Protein AF-P75199-F1 (afdb_monomer)

Nearest PDB structures (foldseek):
  4ft4-assembly2_A  TM=3.164E-01  e=8.793E+00  Zea mays

Secondary structure (DSSP, 8-state):
-----------------SSPPPTTSTTTTGGGGEEEEEEE-SS-EEEEEEEEEEEEE-HHHHSEEEEEEEE-HHHHTT---TTS-TTTT--S-GGG---EEEEEEEE-GGGGT---S-SSEEEEEE-SS--EEEEEE--SS-EEEETTEEEESSS---S--------EEEEEEEEETTSHHHHHHIIIIIHHHHHHHHHHHHHH-TTS---HHHHTTS-EEE-----------EEEEE--TTS-EEEEE-S---------EEE--

InterPro domains:
  IPR022381 Uncharacterised protein family MG067 [PR00840] (20-39)
  IPR022381 Uncharacterised protein family MG067 [PR00840] (46-58)
  IPR022381 Uncharacterised protein family MG067 [PR00840] (68-88)
  IPR022382 Mycoplasma immunoglobulin protease [PF01732] (25-257)

Radius of gyration: 20.38 Å; Cα contacts (8 Å, |Δi|>4): 534; chains: 1; bounding box: 54×46×64 Å

Structure (mmCIF, N/CA/C/O backbone):
data_AF-P75199-F1
#
_entry.id   AF-P75199-F1
#
loop_
_atom_site.group_PDB
_atom_site.id
_atom_site.type_symbol
_atom_site.label_atom_id
_atom_site.label_alt_id
_atom_site.label_comp_id
_atom_site.label_asym_id
_atom_site.label_entity_id
_atom_site.label_seq_id
_atom_site.pdbx_PDB_ins_code
_atom_site.Cartn_x
_atom_site.Cartn_y
_atom_site.Cartn_z
_atom_site.occupancy
_atom_site.B_iso_or_equiv
_atom_site.auth_seq_id
_atom_site.auth_comp_id
_atom_site.auth_asym_id
_atom_site.auth_atom_id
_atom_site.pdbx_PDB_model_num
ATOM 1 N N . MET A 1 1 ? 17.829 -11.245 -42.027 1.00 34.00 1 MET A N 1
ATOM 2 C CA . MET A 1 1 ? 16.793 -11.603 -41.039 1.00 34.00 1 MET A CA 1
ATOM 3 C C . MET A 1 1 ? 15.878 -10.395 -40.921 1.00 34.00 1 MET A C 1
ATOM 5 O O . MET A 1 1 ? 16.365 -9.340 -40.543 1.00 34.00 1 MET A O 1
ATOM 9 N N . GLN A 1 2 ? 14.636 -10.476 -41.404 1.00 24.72 2 GLN A N 1
ATOM 10 C CA . GLN A 1 2 ? 13.676 -9.379 -41.249 1.00 24.72 2 GLN A CA 1
ATOM 11 C C . GLN A 1 2 ? 13.082 -9.472 -39.844 1.00 24.72 2 GLN A C 1
ATOM 13 O O . GLN A 1 2 ? 12.581 -10.524 -39.462 1.00 24.72 2 GLN A O 1
ATOM 18 N N . LEU A 1 3 ? 13.176 -8.385 -39.080 1.00 23.73 3 LEU A N 1
ATOM 19 C CA . LEU A 1 3 ? 12.451 -8.238 -37.825 1.00 23.73 3 LEU A CA 1
ATOM 20 C C . LEU A 1 3 ? 10.970 -8.081 -38.172 1.00 23.73 3 LEU A C 1
ATOM 22 O O . LEU A 1 3 ? 10.524 -7.000 -38.561 1.00 23.73 3 LEU A O 1
ATOM 26 N N . GLU A 1 4 ? 10.217 -9.171 -38.070 1.00 23.30 4 GLU A N 1
ATOM 27 C CA . GLU A 1 4 ? 8.765 -9.090 -38.020 1.00 23.30 4 GLU A CA 1
ATOM 28 C C . GLU A 1 4 ? 8.408 -8.258 -36.788 1.00 23.30 4 GLU A C 1
ATOM 30 O O . GLU A 1 4 ? 8.718 -8.621 -35.651 1.00 23.30 4 GLU A O 1
ATOM 35 N N . LYS A 1 5 ? 7.765 -7.105 -37.005 1.00 23.75 5 LYS A N 1
ATOM 36 C CA . LYS A 1 5 ? 6.963 -6.496 -35.949 1.00 23.75 5 LYS A CA 1
ATOM 37 C C . LYS A 1 5 ? 5.880 -7.514 -35.639 1.00 23.75 5 LYS A C 1
ATOM 39 O O . LYS A 1 5 ? 4.856 -7.518 -36.314 1.00 23.75 5 LYS A O 1
ATOM 44 N N . VAL A 1 6 ? 6.110 -8.358 -34.636 1.00 26.62 6 VAL A N 1
ATOM 45 C CA . VAL A 1 6 ? 5.027 -9.076 -33.976 1.00 26.62 6 VAL A CA 1
ATOM 46 C C . VAL A 1 6 ? 4.073 -7.962 -33.550 1.00 26.62 6 VAL A C 1
ATOM 48 O O . VAL A 1 6 ? 4.479 -7.101 -32.754 1.00 26.62 6 VAL A O 1
ATOM 51 N N . PRO A 1 7 ? 2.869 -7.861 -34.147 1.00 27.94 7 PRO A N 1
ATOM 52 C CA . PRO A 1 7 ? 1.864 -6.937 -33.650 1.00 27.94 7 PRO A CA 1
ATOM 53 C C . PRO A 1 7 ? 1.799 -7.204 -32.154 1.00 27.94 7 PRO A C 1
ATOM 55 O O . PRO A 1 7 ? 1.860 -8.377 -31.780 1.00 27.94 7 PRO A O 1
ATOM 58 N N . ARG A 1 8 ? 1.752 -6.169 -31.295 1.00 34.38 8 ARG A N 1
ATOM 59 C CA . ARG A 1 8 ? 1.377 -6.390 -29.888 1.00 34.38 8 ARG A CA 1
ATOM 60 C C . ARG A 1 8 ? 0.208 -7.350 -29.974 1.00 34.38 8 ARG A C 1
ATOM 62 O O . ARG A 1 8 ? -0.789 -6.957 -30.583 1.00 34.38 8 ARG A O 1
ATOM 69 N N . ALA A 1 9 ? 0.409 -8.598 -29.528 1.00 39.53 9 ALA A N 1
ATOM 70 C CA . ALA A 1 9 ? -0.601 -9.628 -29.675 1.00 39.53 9 ALA A CA 1
ATOM 71 C C . ALA A 1 9 ? -1.903 -8.991 -29.213 1.00 39.53 9 ALA A C 1
ATOM 73 O O . ALA A 1 9 ? -1.858 -8.119 -28.338 1.00 39.53 9 ALA A O 1
ATOM 74 N N . GLU A 1 10 ? -3.001 -9.309 -29.882 1.00 34.88 10 GLU A N 1
ATOM 75 C CA . GLU A 1 10 ? -4.332 -8.786 -29.605 1.00 34.88 10 GLU A CA 1
ATOM 76 C C . GLU A 1 10 ? -4.772 -9.194 -28.187 1.00 34.88 10 GLU A C 1
ATOM 78 O O . GLU A 1 10 ? -5.723 -9.944 -27.991 1.00 34.88 10 GLU A O 1
ATOM 83 N N . TYR A 1 11 ? -4.060 -8.712 -27.169 1.00 35.41 11 TYR A N 1
ATOM 84 C CA . TYR A 1 11 ? -4.391 -8.760 -25.772 1.00 35.41 11 TYR A CA 1
ATOM 85 C C . TYR A 1 11 ? -5.614 -7.864 -25.671 1.00 35.41 11 TYR A C 1
ATOM 87 O O . TYR A 1 11 ? -5.523 -6.659 -25.428 1.00 35.41 11 TYR A O 1
ATOM 95 N N . GLN A 1 12 ? -6.778 -8.444 -25.945 1.00 34.62 12 GLN A N 1
ATOM 96 C CA . GLN A 1 12 ? -8.043 -7.860 -25.562 1.00 34.62 12 GLN A CA 1
ATOM 97 C C . GLN A 1 12 ? -8.064 -7.880 -24.039 1.00 34.62 12 GLN A C 1
ATOM 99 O O . GLN A 1 12 ? -8.461 -8.859 -23.411 1.00 34.62 12 GLN A O 1
ATOM 104 N N . THR A 1 13 ? -7.569 -6.804 -23.437 1.00 42.81 13 THR A N 1
ATOM 105 C CA . THR A 1 13 ? -7.653 -6.595 -22.000 1.00 42.81 13 THR A CA 1
ATOM 106 C C . THR A 1 13 ? -9.123 -6.439 -21.632 1.00 42.81 13 THR A C 1
ATOM 108 O O . THR A 1 13 ? -9.758 -5.419 -21.898 1.00 42.81 13 THR A O 1
ATOM 111 N N . LYS A 1 14 ? -9.695 -7.491 -21.041 1.00 49.50 14 LYS A N 1
ATOM 112 C CA . LYS A 1 14 ? -11.005 -7.416 -20.395 1.00 49.50 14 LYS A CA 1
ATOM 113 C C . LYS A 1 14 ? -10.798 -6.952 -18.965 1.00 49.50 14 LYS A C 1
ATOM 115 O O . LYS A 1 14 ? -10.330 -7.701 -18.115 1.00 49.50 14 LYS A O 1
ATOM 120 N N . TRP A 1 15 ? -11.165 -5.707 -18.710 1.00 55.47 15 TRP A N 1
ATOM 121 C CA . TRP A 1 15 ? -11.101 -5.123 -17.382 1.00 55.47 15 TRP A CA 1
ATOM 122 C C . TRP A 1 15 ? -12.405 -5.407 -16.634 1.00 55.47 15 TRP A C 1
ATOM 124 O O . TRP A 1 15 ? -13.469 -4.954 -17.054 1.00 55.47 15 TRP A O 1
ATOM 134 N N . ALA A 1 16 ? -12.334 -6.111 -15.507 1.00 58.88 16 ALA A N 1
ATOM 135 C CA . ALA A 1 16 ? -13.309 -5.894 -14.445 1.00 58.88 16 ALA A CA 1
ATOM 136 C C . ALA A 1 16 ? -12.838 -4.675 -13.642 1.00 58.88 16 ALA A C 1
ATOM 138 O O . ALA A 1 16 ? -11.674 -4.589 -13.261 1.00 58.88 16 ALA A O 1
ATOM 139 N N . THR A 1 17 ? -13.704 -3.693 -13.434 1.00 65.62 17 THR A N 1
ATOM 140 C CA . THR A 1 17 ? -13.353 -2.486 -12.681 1.00 65.62 17 THR A CA 1
ATOM 141 C C . THR A 1 17 ? -14.389 -2.251 -11.588 1.00 65.62 17 THR A C 1
ATOM 143 O O . THR A 1 17 ? -15.530 -2.706 -11.694 1.00 65.62 17 THR A O 1
ATOM 146 N N . ASN A 1 18 ? -13.985 -1.556 -10.522 1.00 65.00 18 ASN A N 1
ATOM 147 C CA . ASN A 1 18 ? -14.881 -0.948 -9.527 1.00 65.00 18 ASN A CA 1
ATOM 148 C C . ASN A 1 18 ? -15.885 -1.910 -8.883 1.00 65.00 18 ASN A C 1
ATOM 150 O O . ASN A 1 18 ? -17.026 -1.545 -8.607 1.00 65.00 18 ASN A O 1
ATOM 154 N N . THR A 1 19 ? -15.474 -3.157 -8.671 1.00 73.56 19 THR A N 1
ATOM 155 C CA . THR A 1 19 ? -16.311 -4.189 -8.065 1.00 73.56 19 THR A CA 1
ATOM 156 C C . THR A 1 19 ? -15.462 -5.078 -7.177 1.00 73.56 19 THR A C 1
ATOM 158 O O . THR A 1 19 ? -14.333 -5.419 -7.514 1.00 73.56 19 THR A O 1
ATOM 161 N N . VAL A 1 20 ? -16.009 -5.471 -6.026 1.00 76.81 20 VAL A N 1
ATOM 162 C CA . VAL A 1 20 ? -15.436 -6.589 -5.276 1.00 76.81 20 VAL A CA 1
ATOM 163 C C . VAL A 1 20 ? -15.723 -7.853 -6.090 1.00 76.81 20 VAL A C 1
ATOM 165 O O . VAL A 1 20 ? -16.894 -8.078 -6.423 1.00 76.81 20 VAL A O 1
ATOM 168 N N . PRO A 1 21 ? -14.707 -8.668 -6.426 1.00 79.75 21 PRO A N 1
ATOM 169 C CA . PRO A 1 21 ? -14.933 -9.906 -7.156 1.00 79.75 21 PRO A CA 1
ATOM 170 C C . PRO A 1 21 ? -15.912 -10.794 -6.393 1.00 79.75 21 PRO A C 1
ATOM 172 O O . PRO A 1 21 ? -15.866 -10.870 -5.163 1.00 79.75 21 PRO A O 1
ATOM 175 N N . LYS A 1 22 ? -16.799 -11.480 -7.101 1.00 83.38 22 LYS A N 1
ATOM 176 C CA . LYS A 1 22 ? -17.719 -12.450 -6.505 1.00 83.38 22 LYS A CA 1
ATOM 177 C C . LYS A 1 22 ? -16.943 -13.691 -6.071 1.00 83.38 22 LYS A C 1
ATOM 179 O O . LYS A 1 22 ? -15.961 -14.020 -6.719 1.00 83.38 22 LYS A O 1
ATOM 184 N N . PRO A 1 23 ? -17.423 -14.465 -5.084 1.00 81.69 23 PRO A N 1
ATOM 185 C CA . PRO A 1 23 ? -16.807 -15.748 -4.730 1.00 81.69 23 PRO A CA 1
ATOM 186 C C . PRO A 1 23 ? -16.650 -16.733 -5.903 1.00 81.69 23 PRO A C 1
ATOM 188 O O . PRO A 1 23 ? -15.819 -17.630 -5.841 1.00 81.69 23 PRO A O 1
ATOM 191 N N . THR A 1 24 ? -17.449 -16.575 -6.964 1.00 80.38 24 THR A N 1
ATOM 192 C CA . THR A 1 24 ? -17.373 -17.361 -8.206 1.00 80.38 24 THR A CA 1
ATOM 193 C C . THR A 1 24 ? -16.277 -16.904 -9.168 1.00 80.38 24 THR A C 1
ATOM 195 O O . THR A 1 24 ? -15.980 -17.618 -10.123 1.00 80.38 24 THR A O 1
ATOM 198 N N . ASP A 1 25 ? -15.709 -15.715 -8.970 1.00 78.50 25 ASP A N 1
ATOM 199 C CA . ASP A 1 25 ? -14.636 -15.197 -9.812 1.00 78.50 25 ASP A CA 1
ATOM 200 C C . ASP A 1 25 ? -13.326 -15.881 -9.405 1.00 78.50 25 ASP A C 1
ATOM 202 O O . ASP A 1 25 ? -12.950 -15.874 -8.233 1.00 78.50 25 ASP A O 1
ATOM 206 N N . PHE A 1 26 ? -12.596 -16.456 -10.364 1.00 72.31 26 PHE A N 1
ATOM 207 C CA . PHE A 1 26 ? -11.391 -17.248 -10.071 1.00 72.31 26 PHE A CA 1
ATOM 208 C C . PHE A 1 26 ? -10.294 -16.447 -9.338 1.00 72.31 26 PHE A C 1
ATOM 210 O O . PHE A 1 26 ? -9.488 -17.012 -8.606 1.00 72.31 26 PHE A O 1
ATOM 217 N N . TYR A 1 27 ? -10.278 -15.121 -9.501 1.00 73.12 27 TYR A N 1
ATOM 218 C CA . TYR A 1 27 ? -9.341 -14.203 -8.848 1.00 73.12 27 TYR A CA 1
ATOM 219 C C . TYR A 1 27 ? -9.857 -13.629 -7.520 1.00 73.12 27 TYR A C 1
ATOM 221 O O . TYR A 1 27 ? -9.181 -12.796 -6.914 1.00 73.12 27 TYR A O 1
ATOM 229 N N . HIS A 1 28 ? -11.034 -14.049 -7.042 1.00 78.19 28 HIS A N 1
ATOM 230 C CA . HIS A 1 28 ? -11.618 -13.548 -5.796 1.00 78.19 28 HIS A CA 1
ATOM 231 C C . HIS A 1 28 ? -10.691 -13.717 -4.599 1.00 78.19 28 HIS A C 1
ATOM 233 O O . HIS A 1 28 ? -10.566 -12.808 -3.786 1.00 78.19 28 HIS A O 1
ATOM 239 N N . GLN A 1 29 ? -10.007 -14.857 -4.507 1.00 74.12 29 GLN A N 1
ATOM 240 C CA . GLN A 1 29 ? -9.070 -15.102 -3.415 1.00 74.12 29 GLN A CA 1
ATOM 241 C C . GLN A 1 29 ? -7.900 -14.119 -3.486 1.00 74.12 29 GLN A C 1
ATOM 243 O O . GLN A 1 29 ? -7.617 -13.416 -2.522 1.00 74.12 29 GLN A O 1
ATOM 248 N N . LEU A 1 30 ? -7.291 -13.984 -4.664 1.00 79.06 30 LEU A N 1
ATOM 249 C CA . LEU A 1 30 ? -6.127 -13.131 -4.881 1.00 79.06 30 LEU A CA 1
ATOM 250 C C . LEU A 1 30 ? -6.421 -11.630 -4.685 1.00 79.06 30 LEU A C 1
ATOM 252 O O . LEU A 1 30 ? -5.515 -10.859 -4.372 1.00 79.06 30 LEU A O 1
ATOM 256 N N . TYR A 1 31 ? -7.684 -11.212 -4.826 1.00 84.00 31 TYR A N 1
ATOM 257 C CA . TYR A 1 31 ? -8.135 -9.834 -4.608 1.00 84.00 31 TYR A CA 1
ATOM 258 C C . TYR A 1 31 ? -7.644 -9.245 -3.283 1.00 84.00 31 TYR A C 1
ATOM 260 O O . TYR A 1 31 ? -7.267 -8.072 -3.204 1.00 84.00 31 TYR A O 1
ATOM 268 N N . ASN A 1 32 ? -7.621 -10.076 -2.239 1.00 88.25 32 ASN A N 1
ATOM 269 C CA . ASN A 1 32 ? -7.224 -9.648 -0.909 1.00 88.25 32 ASN A CA 1
ATOM 270 C C . ASN A 1 32 ? -5.762 -9.232 -0.799 1.00 88.25 32 ASN A C 1
ATOM 272 O O . ASN A 1 32 ? -5.455 -8.472 0.110 1.00 88.25 32 ASN A O 1
ATOM 276 N N . LEU A 1 33 ? -4.899 -9.669 -1.716 1.00 88.88 33 LEU A N 1
ATOM 277 C CA . LEU A 1 33 ? -3.470 -9.362 -1.693 1.00 88.88 33 LEU A CA 1
ATOM 278 C C . LEU A 1 33 ? -3.128 -7.986 -2.263 1.00 88.88 33 LEU A C 1
ATOM 280 O O . LEU A 1 33 ? -1.996 -7.546 -2.095 1.00 88.88 33 LEU A O 1
ATOM 284 N N . SER A 1 34 ? -4.068 -7.332 -2.951 1.00 89.81 34 SER A N 1
ATOM 285 C CA . SER A 1 34 ? -3.817 -6.100 -3.701 1.00 89.81 34 SER A CA 1
ATOM 286 C C . 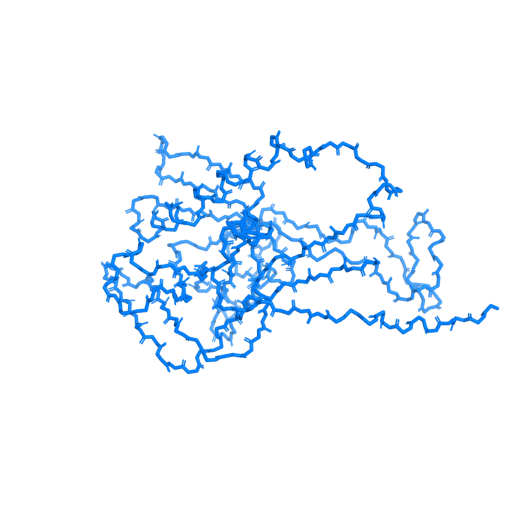SER A 1 34 ? -4.441 -4.870 -3.042 1.00 89.81 34 SER A C 1
ATOM 288 O O . SER A 1 34 ? -5.593 -4.894 -2.596 1.00 89.81 34 SER A O 1
ATOM 290 N N . PHE A 1 35 ? -3.698 -3.765 -3.052 1.00 92.56 35 PHE A N 1
ATOM 291 C CA . PHE A 1 35 ? -4.105 -2.483 -2.486 1.00 92.56 35 PHE A CA 1
ATOM 292 C C . PHE A 1 35 ? -3.777 -1.335 -3.436 1.00 92.56 35 PHE A C 1
ATOM 294 O O . PHE A 1 35 ? -2.799 -1.391 -4.180 1.00 92.56 35 PHE A O 1
ATOM 301 N N . SER A 1 36 ? -4.570 -0.272 -3.386 1.00 91.50 36 SER A N 1
ATOM 302 C CA . SER A 1 36 ? -4.189 1.017 -3.953 1.00 91.50 36 SER A CA 1
ATOM 303 C C . SER A 1 36 ? -3.264 1.721 -2.975 1.00 91.50 36 SER A C 1
ATOM 305 O O . SER A 1 36 ? -3.549 1.769 -1.781 1.00 91.50 36 SER A O 1
ATOM 307 N N . LEU A 1 37 ? -2.190 2.307 -3.481 1.00 94.06 37 LEU A N 1
ATOM 308 C CA . LEU A 1 37 ? -1.268 3.139 -2.720 1.00 94.06 37 LEU A CA 1
ATOM 309 C C . LEU A 1 37 ? -1.395 4.580 -3.197 1.00 94.06 37 LEU A C 1
ATOM 311 O O . LEU A 1 37 ? -1.462 4.810 -4.405 1.00 94.06 37 LEU A O 1
ATOM 315 N N . THR A 1 38 ? -1.372 5.531 -2.268 1.00 92.56 38 THR A N 1
ATOM 316 C CA . THR A 1 38 ? -1.292 6.963 -2.580 1.00 92.56 38 THR A CA 1
ATOM 317 C C . THR A 1 38 ? -0.196 7.607 -1.742 1.00 92.56 38 THR A C 1
ATOM 319 O O . THR A 1 38 ? -0.254 7.567 -0.514 1.00 92.56 38 THR A O 1
ATOM 322 N N . LEU A 1 39 ? 0.786 8.221 -2.400 1.00 93.38 39 LEU A N 1
ATOM 323 C CA . LEU A 1 39 ? 1.809 9.061 -1.782 1.00 93.38 39 LEU A CA 1
ATOM 324 C C . LEU A 1 39 ? 1.527 10.512 -2.158 1.00 93.38 39 LEU A C 1
ATOM 326 O O . LEU A 1 39 ? 1.511 10.855 -3.338 1.00 93.38 39 LEU A O 1
ATOM 330 N N . THR A 1 40 ? 1.300 11.360 -1.165 1.00 92.25 40 THR A N 1
ATOM 331 C CA . THR A 1 40 ? 0.959 12.772 -1.375 1.00 92.25 40 THR A CA 1
ATOM 332 C C . THR A 1 40 ? 2.137 13.641 -0.970 1.00 92.25 40 THR A C 1
ATOM 334 O O . THR A 1 40 ? 2.639 13.495 0.143 1.00 92.25 40 THR A O 1
ATOM 337 N N . SER A 1 41 ? 2.546 14.568 -1.832 1.00 90.62 41 SER A N 1
ATOM 338 C CA . SER A 1 41 ? 3.445 15.680 -1.504 1.00 90.62 41 SER A CA 1
ATOM 339 C C . SER A 1 41 ? 2.720 17.017 -1.664 1.00 90.62 41 SER A C 1
ATOM 341 O O . SER A 1 41 ? 1.515 17.062 -1.914 1.00 90.62 41 SER A O 1
ATOM 343 N N . GLN A 1 42 ? 3.432 18.136 -1.518 1.00 87.56 42 GLN A N 1
ATOM 344 C CA . GLN A 1 42 ? 2.844 19.452 -1.799 1.00 87.56 42 GLN A CA 1
ATOM 345 C C . GLN A 1 42 ? 2.580 19.675 -3.293 1.00 87.56 42 GLN A C 1
ATOM 347 O O . GLN A 1 42 ? 1.745 20.504 -3.650 1.00 87.56 42 GLN A O 1
ATOM 352 N N . ARG A 1 43 ? 3.304 18.967 -4.168 1.00 85.12 43 ARG A N 1
ATOM 353 C CA . ARG A 1 43 ? 3.233 19.168 -5.621 1.00 85.12 43 ARG A CA 1
ATOM 354 C C . ARG A 1 43 ? 2.397 18.123 -6.339 1.00 85.12 43 ARG A C 1
ATOM 356 O O . ARG A 1 43 ? 1.724 18.454 -7.311 1.00 85.12 43 ARG A O 1
ATOM 363 N N . TRP A 1 44 ? 2.471 16.869 -5.902 1.00 85.38 44 TRP A N 1
ATOM 364 C CA . TRP A 1 44 ? 1.929 15.750 -6.662 1.00 85.38 44 TRP A CA 1
ATOM 365 C C . TRP A 1 44 ? 1.355 14.687 -5.738 1.00 85.38 44 TRP A C 1
ATOM 367 O O . TRP A 1 44 ? 1.846 14.466 -4.633 1.00 85.38 44 TRP A O 1
ATOM 377 N N . ASN A 1 45 ? 0.367 13.967 -6.259 1.00 88.31 45 ASN A N 1
ATOM 378 C CA . ASN A 1 45 ? -0.047 12.692 -5.698 1.00 88.31 45 ASN A CA 1
ATOM 379 C C . ASN A 1 45 ? 0.442 11.593 -6.642 1.00 88.31 45 ASN A C 1
ATOM 381 O O . ASN A 1 45 ? 0.039 11.554 -7.811 1.00 88.31 45 ASN A O 1
ATOM 385 N N . THR A 1 46 ? 1.273 10.692 -6.135 1.00 89.75 46 THR A N 1
ATOM 386 C CA . THR A 1 46 ? 1.670 9.466 -6.829 1.00 89.75 46 THR A CA 1
ATOM 387 C C . THR A 1 46 ? 0.787 8.335 -6.364 1.00 89.75 46 THR A C 1
ATOM 389 O O . THR A 1 46 ? 0.396 8.268 -5.202 1.00 89.75 46 THR A O 1
ATOM 392 N N . TYR A 1 47 ? 0.452 7.439 -7.281 1.00 88.00 47 TYR A N 1
ATOM 393 C CA . TYR A 1 47 ? -0.412 6.326 -6.959 1.00 88.00 47 TYR A CA 1
ATOM 394 C C . TYR A 1 47 ? 0.077 5.074 -7.653 1.00 88.00 47 TYR A C 1
ATOM 396 O O . TYR A 1 47 ? 0.605 5.153 -8.762 1.00 88.00 47 TYR A O 1
ATOM 404 N N . GLY A 1 48 ? -0.168 3.935 -7.026 1.00 88.12 48 GLY A N 1
ATOM 405 C CA . GLY A 1 48 ? 0.252 2.648 -7.544 1.00 88.12 48 GLY A CA 1
ATOM 406 C C . GLY A 1 48 ? -0.509 1.499 -6.920 1.00 88.12 48 GLY A C 1
ATOM 407 O O . GLY A 1 48 ? -1.422 1.688 -6.118 1.00 88.12 48 GLY A O 1
ATOM 408 N N . THR A 1 49 ? -0.101 0.294 -7.291 1.00 90.12 49 THR A N 1
ATOM 409 C CA . THR A 1 49 ? -0.584 -0.934 -6.664 1.00 90.12 49 THR A CA 1
ATOM 410 C C . THR A 1 49 ? 0.435 -1.423 -5.650 1.00 90.12 49 THR A C 1
ATOM 412 O O . THR A 1 49 ? 1.629 -1.435 -5.939 1.00 90.12 49 THR A O 1
ATOM 415 N N . GLY A 1 50 ? -0.043 -1.829 -4.480 1.00 92.94 50 GLY A N 1
ATOM 416 C CA . GLY A 1 50 ? 0.718 -2.562 -3.481 1.00 92.94 50 GLY A CA 1
ATOM 417 C C . GLY A 1 50 ? 0.263 -4.015 -3.418 1.00 92.94 50 GLY A C 1
ATOM 418 O O . GLY A 1 50 ? -0.940 -4.273 -3.465 1.00 92.94 50 GLY A O 1
ATOM 419 N N . TRP A 1 51 ? 1.199 -4.946 -3.258 1.00 91.62 51 TRP A N 1
ATOM 420 C CA . TRP A 1 51 ? 0.928 -6.362 -3.010 1.00 91.62 51 TRP A CA 1
ATOM 421 C C . TRP A 1 51 ? 1.552 -6.794 -1.694 1.00 91.62 51 TRP A C 1
ATOM 423 O O . TRP A 1 51 ? 2.743 -6.573 -1.486 1.00 91.62 51 TRP A O 1
ATOM 433 N N . LEU A 1 52 ? 0.782 -7.421 -0.806 1.00 93.12 52 LEU A N 1
ATOM 434 C CA . LEU A 1 52 ? 1.365 -7.996 0.407 1.00 93.12 52 LEU A CA 1
ATOM 435 C C . LEU A 1 52 ? 2.309 -9.145 0.033 1.00 93.12 52 LEU A C 1
ATOM 437 O O . LEU A 1 52 ? 1.872 -10.104 -0.602 1.00 93.12 52 LEU A O 1
ATOM 441 N N . ILE A 1 53 ? 3.569 -9.055 0.462 1.00 89.75 53 ILE A N 1
ATOM 442 C CA . ILE A 1 53 ? 4.571 -10.113 0.249 1.00 89.75 53 ILE A CA 1
ATOM 443 C C . ILE A 1 53 ? 5.138 -10.685 1.547 1.00 89.75 53 ILE A C 1
ATOM 445 O O . ILE A 1 53 ? 5.588 -11.824 1.559 1.00 89.75 53 ILE A O 1
ATOM 449 N N . ASP A 1 54 ? 5.120 -9.911 2.631 1.00 92.62 54 ASP A N 1
ATOM 450 C CA . ASP A 1 54 ? 5.633 -10.338 3.930 1.00 92.62 54 ASP A CA 1
ATOM 451 C C . ASP A 1 54 ? 5.044 -9.462 5.046 1.00 92.62 54 ASP A C 1
ATOM 453 O O . ASP A 1 54 ? 4.411 -8.428 4.790 1.00 92.62 54 ASP A O 1
ATOM 457 N N . TRP A 1 55 ? 5.229 -9.861 6.299 1.00 95.38 55 TRP A N 1
ATOM 458 C CA . TRP A 1 55 ? 4.821 -9.089 7.465 1.00 95.38 55 TRP A CA 1
ATOM 459 C C . TRP A 1 55 ? 5.615 -9.469 8.716 1.00 95.38 55 TRP A C 1
ATOM 461 O O . TRP A 1 55 ? 6.069 -10.596 8.895 1.00 95.38 55 TRP A O 1
ATOM 471 N N . LYS A 1 56 ? 5.708 -8.524 9.649 1.00 93.50 56 LYS A N 1
ATOM 472 C CA . LYS A 1 56 ? 6.305 -8.726 10.967 1.00 93.50 56 LYS A CA 1
ATOM 473 C C . LYS A 1 56 ? 5.331 -8.284 12.050 1.00 93.50 56 LYS A C 1
ATOM 475 O O . LYS A 1 56 ? 4.922 -7.125 12.099 1.00 93.50 56 LYS A O 1
ATOM 480 N N . ASP A 1 57 ? 4.996 -9.213 12.935 1.00 88.44 57 ASP A N 1
ATOM 481 C CA . ASP A 1 57 ? 4.160 -8.946 14.099 1.00 88.44 57 ASP A CA 1
ATOM 482 C C . ASP A 1 57 ? 5.045 -8.666 15.324 1.00 88.44 57 ASP A C 1
ATOM 484 O O . ASP A 1 57 ? 5.691 -9.572 15.852 1.00 88.44 57 ASP A O 1
ATOM 488 N N . THR A 1 58 ? 5.115 -7.401 15.754 1.00 79.81 58 THR A N 1
ATOM 489 C CA . THR A 1 58 ? 5.760 -6.986 17.017 1.00 79.81 58 THR A CA 1
ATOM 490 C C . THR A 1 58 ? 4.736 -6.481 18.038 1.00 79.81 58 THR A C 1
ATOM 492 O O . THR A 1 58 ? 5.090 -5.792 19.004 1.00 79.81 58 THR A O 1
ATOM 495 N N . SER A 1 59 ? 3.455 -6.835 17.853 1.00 67.75 59 SER A N 1
ATOM 496 C CA . SER A 1 59 ? 2.332 -6.321 18.646 1.00 67.75 59 SER A CA 1
ATOM 497 C C . SER A 1 59 ? 2.455 -6.624 20.137 1.00 67.75 59 SER A C 1
ATOM 499 O O . SER A 1 59 ? 1.999 -5.822 20.948 1.00 67.75 59 SER A O 1
ATOM 501 N N . THR A 1 60 ? 3.143 -7.708 20.512 1.00 69.81 60 THR A N 1
ATOM 502 C CA . THR A 1 60 ? 3.323 -8.109 21.914 1.00 69.81 60 THR A CA 1
ATOM 503 C C . THR A 1 60 ? 4.088 -7.084 22.755 1.00 69.81 60 THR A C 1
ATOM 505 O O . THR A 1 60 ? 3.860 -7.028 23.958 1.00 69.81 60 THR A O 1
ATOM 508 N N . ASN A 1 61 ? 4.965 -6.270 22.148 1.00 66.56 61 ASN A N 1
ATOM 509 C CA . ASN A 1 61 ? 5.828 -5.332 22.881 1.00 66.56 61 ASN A CA 1
ATOM 510 C C . ASN A 1 61 ? 5.581 -3.861 22.523 1.00 66.56 61 ASN A C 1
ATOM 512 O O . ASN A 1 61 ? 5.734 -2.991 23.375 1.00 66.56 61 ASN A O 1
ATOM 516 N N . GLU A 1 62 ? 5.214 -3.570 21.273 1.00 76.31 62 GLU A N 1
ATOM 517 C CA . GLU A 1 62 ? 5.185 -2.191 20.753 1.00 76.31 62 GLU A CA 1
ATOM 518 C C . GLU A 1 62 ? 3.811 -1.767 20.234 1.00 76.31 62 GLU A C 1
ATOM 520 O O . GLU A 1 62 ? 3.648 -0.638 19.773 1.00 76.31 62 GLU A O 1
ATOM 525 N N . ASN A 1 63 ? 2.824 -2.670 20.268 1.00 89.31 63 ASN A N 1
ATOM 526 C CA . ASN A 1 63 ? 1.533 -2.471 19.615 1.00 89.31 63 ASN A CA 1
ATOM 527 C C . ASN A 1 63 ? 1.681 -2.028 18.143 1.00 89.31 63 ASN A C 1
ATOM 529 O O . ASN A 1 63 ? 0.909 -1.217 17.628 1.00 89.31 63 ASN A O 1
ATOM 533 N N . LYS A 1 64 ? 2.725 -2.543 17.485 1.00 93.31 64 LYS A N 1
ATOM 534 C CA . LYS A 1 64 ? 3.103 -2.244 16.110 1.00 93.31 64 LYS A CA 1
ATOM 535 C C . LYS A 1 64 ? 3.014 -3.516 15.281 1.00 93.31 64 LYS A C 1
ATOM 537 O O . LYS A 1 64 ? 3.470 -4.582 15.690 1.00 93.31 64 LYS A O 1
ATOM 542 N N . PHE A 1 65 ? 2.448 -3.376 14.098 1.00 96.56 65 PHE A N 1
ATOM 543 C CA . PHE A 1 65 ? 2.482 -4.379 13.053 1.00 96.56 65 PHE A CA 1
ATOM 544 C C . PHE A 1 65 ? 3.184 -3.782 11.838 1.00 96.56 65 PHE A C 1
ATOM 546 O O . PHE A 1 65 ? 2.967 -2.617 11.514 1.00 96.56 65 PHE A O 1
ATOM 553 N N . THR A 1 66 ? 4.011 -4.557 11.151 1.00 97.06 66 THR A N 1
ATOM 554 C CA . THR A 1 66 ? 4.677 -4.106 9.928 1.00 97.06 66 THR A CA 1
ATOM 555 C C . THR A 1 66 ? 4.220 -4.965 8.760 1.00 97.06 66 THR A C 1
ATOM 557 O O . THR A 1 66 ? 4.412 -6.178 8.777 1.00 97.06 66 THR A O 1
ATOM 560 N N . ALA A 1 67 ? 3.639 -4.345 7.736 1.00 97.50 67 ALA A N 1
ATOM 561 C CA . ALA A 1 67 ? 3.345 -5.000 6.464 1.00 97.50 67 ALA A CA 1
ATOM 562 C C . ALA A 1 67 ? 4.423 -4.644 5.433 1.00 97.50 67 ALA A C 1
ATOM 564 O O . ALA A 1 67 ? 4.815 -3.483 5.333 1.00 97.50 67 ALA A O 1
ATOM 565 N N . TYR A 1 68 ? 4.869 -5.619 4.646 1.00 97.12 68 TYR A N 1
ATOM 566 C CA . TYR A 1 68 ? 5.776 -5.397 3.524 1.00 97.12 68 TYR A CA 1
ATOM 567 C C . TYR A 1 68 ? 4.983 -5.474 2.224 1.00 97.12 68 TYR A C 1
ATOM 569 O O . TYR A 1 68 ? 4.471 -6.535 1.849 1.00 97.12 68 TYR A O 1
ATOM 577 N N . LEU A 1 69 ? 4.846 -4.324 1.561 1.00 96.38 69 LEU A N 1
ATOM 578 C CA . LEU A 1 69 ? 4.093 -4.194 0.320 1.00 96.38 69 LEU A CA 1
ATOM 579 C C . LEU A 1 69 ? 5.049 -4.045 -0.859 1.00 96.38 69 LEU A C 1
ATOM 581 O O . LEU A 1 69 ? 5.746 -3.039 -0.980 1.00 96.38 69 LEU A O 1
ATOM 585 N N . ALA A 1 70 ? 5.046 -5.025 -1.752 1.00 92.75 70 ALA A N 1
ATOM 586 C CA . ALA A 1 70 ? 5.651 -4.893 -3.064 1.00 92.75 70 ALA A CA 1
ATOM 587 C C . ALA A 1 70 ? 4.898 -3.853 -3.898 1.00 92.75 70 ALA A C 1
ATOM 589 O O . ALA A 1 70 ? 3.672 -3.801 -3.866 1.00 92.75 70 ALA A O 1
ATOM 590 N N . THR A 1 71 ? 5.610 -3.051 -4.676 1.00 93.12 71 THR A N 1
ATOM 591 C CA . THR A 1 71 ? 5.036 -2.087 -5.618 1.00 93.12 71 THR A CA 1
ATOM 592 C C . THR A 1 71 ? 6.019 -1.816 -6.755 1.00 93.12 71 THR A C 1
ATOM 594 O O . THR A 1 71 ? 7.128 -2.355 -6.776 1.00 93.12 71 THR A O 1
ATOM 597 N N . ASN A 1 72 ? 5.625 -0.979 -7.711 1.00 88.56 72 ASN A N 1
ATOM 598 C CA . ASN A 1 72 ? 6.545 -0.514 -8.735 1.00 88.56 72 ASN A CA 1
ATOM 599 C C . ASN A 1 72 ? 7.610 0.409 -8.131 1.00 88.56 72 ASN A C 1
ATOM 601 O O . ASN A 1 72 ? 7.290 1.285 -7.322 1.00 88.56 72 ASN A O 1
ATOM 605 N N . PHE A 1 73 ? 8.867 0.251 -8.545 1.00 89.12 73 PHE A N 1
ATOM 606 C CA . PHE A 1 73 ? 9.960 1.119 -8.110 1.00 89.12 73 PHE A CA 1
ATOM 607 C C . PHE A 1 73 ? 9.644 2.588 -8.388 1.00 89.12 73 PHE A C 1
ATOM 609 O O . PHE A 1 73 ? 9.808 3.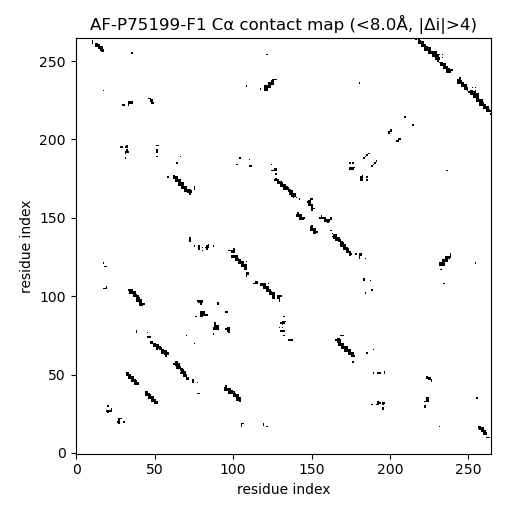405 -7.492 1.00 89.12 73 PHE A O 1
ATOM 616 N N . HIS A 1 74 ? 9.090 2.933 -9.555 1.00 86.00 74 HIS A N 1
ATOM 617 C CA . HIS A 1 74 ? 8.738 4.328 -9.851 1.00 86.00 74 HIS A CA 1
ATOM 618 C C . HIS A 1 74 ? 7.661 4.909 -8.920 1.00 86.00 74 HIS A C 1
ATOM 620 O O . HIS A 1 74 ? 7.571 6.123 -8.785 1.00 86.00 74 HIS A O 1
ATOM 626 N N . VAL A 1 75 ? 6.824 4.076 -8.288 1.00 90.62 75 VAL A N 1
ATOM 627 C CA . VAL A 1 75 ? 5.867 4.524 -7.262 1.00 90.62 75 VAL A CA 1
ATOM 628 C C . VAL A 1 75 ? 6.618 4.764 -5.959 1.00 90.62 75 VAL A C 1
ATOM 630 O O . VAL A 1 75 ? 6.493 5.836 -5.364 1.00 90.62 75 VAL A O 1
ATOM 633 N N . ALA A 1 76 ? 7.425 3.788 -5.540 1.00 92.50 76 ALA A N 1
ATOM 634 C CA . ALA A 1 76 ? 8.191 3.855 -4.304 1.00 92.50 76 ALA A CA 1
ATOM 635 C C . ALA A 1 76 ? 9.243 4.975 -4.318 1.00 92.50 76 ALA A C 1
ATOM 637 O O . ALA A 1 76 ? 9.428 5.625 -3.301 1.00 92.50 76 ALA A O 1
ATOM 638 N N . ASP A 1 77 ? 9.872 5.275 -5.455 1.00 89.75 77 ASP A N 1
ATOM 639 C CA . ASP A 1 77 ? 10.855 6.360 -5.590 1.00 89.75 77 ASP A CA 1
ATOM 640 C C . ASP A 1 77 ? 10.242 7.752 -5.348 1.00 89.75 77 ASP A C 1
ATOM 642 O O . ASP A 1 77 ? 10.938 8.703 -4.994 1.00 89.75 77 ASP A O 1
ATOM 646 N N . THR A 1 78 ? 8.917 7.893 -5.447 1.00 91.06 78 THR A N 1
ATOM 647 C CA . THR A 1 78 ? 8.240 9.148 -5.072 1.00 91.06 78 THR A CA 1
ATOM 648 C C . THR A 1 78 ? 8.036 9.319 -3.566 1.00 91.06 78 THR A C 1
ATOM 650 O O . THR A 1 78 ? 7.617 10.393 -3.129 1.00 91.06 78 THR A O 1
ATOM 653 N N . LEU A 1 79 ? 8.350 8.298 -2.762 1.00 94.00 79 LEU A N 1
ATOM 654 C CA . LEU A 1 79 ? 8.433 8.409 -1.310 1.00 94.00 79 LEU A CA 1
ATOM 655 C C . LEU A 1 79 ? 9.669 9.237 -0.948 1.00 94.00 79 LEU A C 1
ATOM 657 O O . LEU A 1 79 ? 10.783 8.728 -0.874 1.00 94.00 79 LEU A O 1
ATOM 661 N N . LYS A 1 80 ? 9.477 10.533 -0.710 1.00 93.69 80 LYS A N 1
ATOM 662 C CA . LYS A 1 80 ? 10.534 11.434 -0.243 1.00 93.69 80 LYS A CA 1
ATOM 663 C C . LYS A 1 80 ? 10.365 11.646 1.257 1.00 93.69 80 LYS A C 1
ATOM 665 O O . LYS A 1 80 ? 9.676 12.568 1.697 1.00 93.69 80 LYS A O 1
ATOM 670 N N . ASN A 1 81 ? 10.965 10.748 2.036 1.00 94.00 81 ASN A N 1
ATOM 671 C CA . ASN A 1 81 ? 10.885 10.713 3.495 1.00 94.00 81 ASN A CA 1
ATOM 672 C C . ASN A 1 81 ? 12.294 10.864 4.116 1.00 94.00 81 ASN A C 1
ATOM 674 O O . ASN A 1 81 ? 13.103 9.946 4.019 1.00 94.00 81 ASN A O 1
ATOM 678 N N . PRO A 1 82 ? 12.606 11.967 4.821 1.00 92.25 82 PRO A N 1
ATOM 679 C CA . PRO A 1 82 ? 13.912 12.155 5.466 1.00 92.25 82 PRO A CA 1
ATOM 680 C C . PRO A 1 82 ? 14.245 11.104 6.539 1.00 92.25 82 PRO A C 1
ATOM 682 O O . PRO A 1 82 ? 15.404 10.945 6.917 1.00 92.25 82 PRO A O 1
ATOM 685 N N . HIS A 1 83 ? 13.234 10.392 7.047 1.00 93.56 83 HIS A N 1
ATOM 686 C CA . HIS A 1 83 ? 13.383 9.310 8.023 1.00 93.56 83 HIS A CA 1
ATOM 687 C C . HIS A 1 83 ? 13.414 7.911 7.388 1.00 93.56 83 HIS A C 1
ATOM 689 O O . HIS A 1 83 ? 13.349 6.914 8.119 1.00 93.56 83 HIS A O 1
ATOM 695 N N . ASP A 1 84 ? 13.478 7.820 6.058 1.00 94.31 84 ASP A N 1
ATOM 696 C CA . ASP A 1 84 ? 13.657 6.555 5.346 1.00 94.31 84 ASP A CA 1
ATOM 697 C C . ASP A 1 84 ? 15.048 5.941 5.619 1.00 94.31 84 ASP A C 1
ATOM 699 O O . ASP A 1 84 ? 15.892 6.518 6.316 1.00 94.31 84 ASP A O 1
ATOM 703 N N . TYR A 1 85 ? 15.293 4.744 5.099 1.00 94.44 85 TYR A N 1
ATOM 704 C CA . TYR A 1 85 ? 16.608 4.121 5.101 1.00 94.44 85 TYR A CA 1
ATOM 705 C C . TYR A 1 85 ? 17.513 4.750 4.032 1.00 94.44 85 TYR A C 1
ATOM 707 O O . TYR A 1 85 ? 17.045 5.080 2.942 1.00 94.44 85 TYR A O 1
ATOM 715 N N . PRO A 1 86 ? 18.825 4.897 4.286 1.00 90.38 86 PRO A N 1
ATOM 716 C CA . PRO A 1 86 ? 19.778 5.196 3.224 1.00 90.38 86 PRO A CA 1
ATOM 717 C C . PRO A 1 86 ? 19.774 4.098 2.140 1.00 90.38 86 PRO A C 1
ATOM 719 O O . PRO A 1 86 ? 19.672 2.920 2.487 1.00 90.38 86 PRO A O 1
ATOM 722 N N . PRO A 1 87 ? 19.932 4.446 0.849 1.00 89.25 87 PRO A N 1
ATOM 723 C CA . PRO A 1 87 ? 20.152 5.794 0.315 1.00 89.25 87 PRO A CA 1
ATOM 724 C C . PRO A 1 87 ? 18.857 6.576 0.006 1.00 89.25 87 PRO A C 1
ATOM 726 O O . PRO A 1 87 ? 18.931 7.670 -0.543 1.00 89.25 87 PRO A O 1
ATOM 729 N N . TYR A 1 88 ? 17.676 6.050 0.334 1.00 89.31 88 TYR A N 1
ATOM 730 C CA . TYR A 1 88 ? 16.372 6.606 -0.068 1.00 89.31 88 TYR A CA 1
ATOM 731 C C . TYR A 1 88 ? 15.925 7.826 0.750 1.00 89.31 88 TYR A C 1
ATOM 733 O O . TYR A 1 88 ? 15.002 8.538 0.368 1.00 89.31 88 TYR A O 1
ATOM 741 N N . ASN A 1 89 ? 16.602 8.104 1.862 1.00 89.75 89 ASN A N 1
ATOM 742 C CA . ASN A 1 89 ? 16.315 9.239 2.737 1.00 89.75 89 ASN A CA 1
ATOM 743 C C . ASN A 1 89 ? 16.815 10.599 2.216 1.00 89.75 89 ASN A C 1
ATOM 745 O O . ASN A 1 89 ? 16.673 11.609 2.909 1.00 89.75 89 ASN A O 1
ATOM 749 N N . GLN A 1 90 ? 17.430 10.635 1.033 1.00 83.19 90 GLN A N 1
ATOM 750 C CA . GLN A 1 90 ? 17.906 11.868 0.414 1.00 83.19 90 GLN A CA 1
ATOM 751 C C . GLN A 1 90 ? 16.734 12.630 -0.215 1.00 83.19 90 GLN A C 1
ATOM 753 O O . GLN A 1 90 ? 15.978 12.083 -1.019 1.00 83.19 90 GLN A O 1
ATOM 758 N N . VAL A 1 91 ? 16.582 13.904 0.149 1.00 81.25 91 VAL A N 1
ATOM 759 C CA . VAL A 1 91 ? 15.534 14.778 -0.389 1.00 81.25 91 VAL A CA 1
ATOM 760 C C . VAL A 1 91 ? 16.146 16.109 -0.807 1.00 81.25 91 VAL A C 1
ATOM 762 O O . VAL A 1 91 ? 16.591 16.881 0.040 1.00 81.25 91 VAL A O 1
ATOM 765 N N . ASP A 1 92 ? 16.123 16.392 -2.109 1.00 79.06 92 ASP A N 1
ATOM 766 C CA . ASP A 1 92 ? 16.730 17.603 -2.679 1.00 79.06 92 ASP A CA 1
ATOM 767 C C . ASP A 1 92 ? 15.848 18.852 -2.516 1.00 79.06 92 ASP A C 1
ATOM 769 O O . ASP A 1 92 ? 16.341 19.980 -2.495 1.00 79.06 92 ASP A O 1
ATOM 773 N N . ASN A 1 93 ? 14.525 18.671 -2.415 1.00 80.69 93 ASN A N 1
ATOM 774 C CA . ASN A 1 93 ? 13.553 19.760 -2.374 1.00 80.69 93 ASN A CA 1
ATOM 775 C C . ASN A 1 93 ? 12.412 19.468 -1.393 1.00 80.69 93 ASN A C 1
ATOM 777 O O . ASN A 1 93 ? 11.735 18.444 -1.472 1.00 80.69 93 ASN A O 1
ATOM 781 N N . THR A 1 94 ? 12.147 20.416 -0.496 1.00 80.38 94 THR A N 1
ATOM 782 C CA . THR A 1 94 ? 11.110 20.289 0.535 1.00 80.38 94 THR A CA 1
ATOM 783 C C . THR A 1 94 ? 9.691 20.200 -0.030 1.00 80.38 94 THR A C 1
ATOM 785 O O . THR A 1 94 ? 8.824 19.621 0.617 1.00 80.38 94 THR A O 1
ATOM 788 N N . GLN A 1 95 ? 9.438 20.716 -1.238 1.00 82.12 95 GLN A N 1
ATOM 789 C CA . GLN A 1 95 ? 8.133 20.595 -1.901 1.00 82.12 95 GLN A CA 1
ATOM 790 C C . GLN A 1 95 ? 7.832 19.165 -2.374 1.00 82.12 95 GLN A C 1
ATOM 792 O O . GLN A 1 95 ? 6.665 18.824 -2.586 1.00 82.12 95 GLN A O 1
ATOM 797 N N . ASP A 1 96 ? 8.866 18.334 -2.526 1.00 85.50 96 ASP A N 1
ATOM 798 C CA . ASP A 1 96 ? 8.725 16.941 -2.944 1.00 85.50 96 ASP A CA 1
ATOM 799 C C . ASP A 1 96 ? 8.512 16.001 -1.744 1.00 85.50 96 ASP A C 1
ATOM 801 O O . ASP A 1 96 ? 8.130 14.852 -1.949 1.00 85.50 96 ASP A O 1
ATOM 805 N N . LEU A 1 97 ? 8.679 16.491 -0.503 1.00 93.50 97 LEU A N 1
ATOM 806 C CA . LEU A 1 97 ? 8.473 15.711 0.719 1.00 93.50 97 LEU A CA 1
ATOM 807 C C . LEU A 1 97 ? 7.084 15.075 0.748 1.00 93.50 97 LEU A C 1
ATOM 809 O O . LEU A 1 97 ? 6.061 15.754 0.607 1.00 93.50 97 LEU A O 1
ATOM 813 N N . THR A 1 98 ? 7.053 13.768 0.995 1.00 94.81 98 THR A N 1
ATOM 814 C CA . THR A 1 98 ? 5.801 13.048 1.204 1.00 94.81 98 THR A CA 1
ATOM 815 C C . THR A 1 98 ? 5.196 13.491 2.533 1.00 94.81 98 THR A C 1
ATOM 817 O O . THR A 1 98 ? 5.821 13.388 3.584 1.00 94.81 98 THR A O 1
ATOM 820 N N . THR A 1 99 ? 3.970 14.001 2.494 1.00 92.94 99 THR A N 1
ATOM 821 C CA . THR A 1 99 ? 3.233 14.513 3.656 1.00 92.94 99 THR A CA 1
ATOM 822 C C . THR A 1 99 ? 2.211 13.514 4.179 1.00 92.94 99 THR A C 1
ATOM 824 O O . THR A 1 99 ? 1.850 13.555 5.352 1.00 92.94 99 THR A O 1
ATOM 827 N N . SER A 1 100 ? 1.734 12.604 3.328 1.00 93.38 100 SER A N 1
ATOM 828 C CA . SER A 1 100 ? 0.863 11.511 3.747 1.00 93.38 100 SER A CA 1
ATOM 829 C C . SER A 1 100 ? 1.000 10.299 2.839 1.00 93.38 100 SER A C 1
ATOM 831 O O . SER A 1 100 ? 1.312 10.413 1.652 1.00 93.38 100 SER A O 1
ATOM 833 N N . PHE A 1 101 ? 0.729 9.138 3.424 1.00 95.19 101 PHE A N 1
ATOM 834 C CA . PHE A 1 101 ? 0.610 7.870 2.729 1.00 95.19 101 PHE A CA 1
ATOM 835 C C . PHE A 1 101 ? -0.770 7.282 3.002 1.00 95.19 101 PHE A C 1
ATOM 837 O O . PHE A 1 101 ? -1.260 7.335 4.136 1.00 95.19 101 PHE A O 1
ATOM 844 N N . ARG A 1 102 ? -1.398 6.742 1.959 1.00 94.56 102 ARG A N 1
ATOM 845 C CA . ARG A 1 102 ? -2.708 6.106 2.048 1.00 94.56 102 ARG A CA 1
ATOM 846 C C . ARG A 1 102 ? -2.706 4.734 1.418 1.00 94.56 102 ARG A C 1
ATOM 848 O O . ARG A 1 102 ? -2.051 4.508 0.398 1.00 94.56 102 ARG A O 1
ATOM 855 N N . ILE A 1 103 ? -3.500 3.863 2.020 1.00 94.62 103 ILE A N 1
ATOM 856 C CA . ILE A 1 103 ? -3.808 2.541 1.504 1.00 94.62 103 ILE A CA 1
ATOM 857 C C . ILE A 1 103 ? -5.310 2.445 1.258 1.00 94.62 103 ILE A C 1
ATOM 859 O O . ILE A 1 103 ? -6.123 2.770 2.127 1.00 94.62 103 ILE A O 1
ATOM 863 N N . GLY A 1 104 ? -5.671 2.003 0.059 1.00 90.25 104 GLY A N 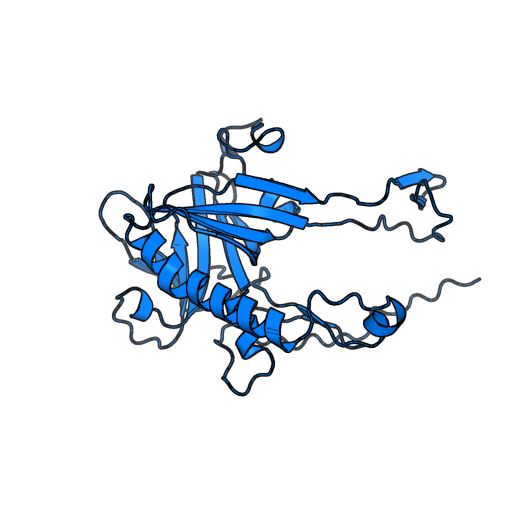1
ATOM 864 C CA . GLY A 1 104 ? -7.052 1.951 -0.387 1.00 90.25 104 GLY A CA 1
ATOM 865 C C . GLY A 1 104 ? -7.457 0.599 -0.950 1.00 90.25 104 GLY A C 1
ATOM 866 O O . GLY A 1 104 ? -6.635 -0.157 -1.474 1.00 90.25 104 GLY A O 1
ATOM 867 N N . LYS A 1 105 ? -8.749 0.292 -0.848 1.00 89.31 105 LYS A N 1
ATOM 868 C CA . LYS A 1 105 ? -9.356 -0.929 -1.384 1.00 89.31 105 LYS A CA 1
ATOM 869 C C . LYS A 1 105 ? -10.836 -0.698 -1.675 1.00 89.31 105 LYS A C 1
ATOM 871 O O . LYS A 1 105 ? -11.520 -0.007 -0.923 1.00 89.31 105 LYS A O 1
ATOM 876 N N . TYR A 1 106 ? -11.355 -1.303 -2.745 1.00 86.50 106 TYR A N 1
ATOM 877 C CA . TYR A 1 106 ? -12.802 -1.320 -2.979 1.00 86.50 106 TYR A CA 1
ATOM 878 C C . TYR A 1 106 ? -13.449 -2.340 -2.034 1.00 86.50 106 TYR A C 1
ATOM 880 O O . TYR A 1 106 ? -13.103 -3.521 -2.044 1.00 86.50 106 TYR A O 1
ATOM 888 N N . THR A 1 107 ? -14.322 -1.901 -1.140 1.00 88.06 107 THR A N 1
ATOM 889 C CA . THR A 1 107 ? -14.802 -2.744 -0.039 1.00 88.06 107 THR A CA 1
ATOM 890 C C . THR A 1 107 ? -16.122 -2.224 0.512 1.00 88.06 107 THR A C 1
ATOM 892 O O . THR A 1 107 ? -16.588 -1.162 0.104 1.00 88.06 107 THR A O 1
ATOM 895 N N . ASP A 1 108 ? -16.714 -2.962 1.446 1.00 88.06 108 ASP A N 1
ATOM 896 C CA . ASP A 1 108 ? -17.834 -2.477 2.246 1.00 88.06 108 ASP A CA 1
ATOM 897 C C . ASP A 1 108 ? -17.350 -1.402 3.244 1.00 88.06 108 ASP A C 1
ATOM 899 O O . ASP A 1 108 ? -16.554 -1.707 4.141 1.00 88.06 108 ASP A O 1
ATOM 903 N N . PRO A 1 109 ? -17.804 -0.138 3.129 1.00 84.50 109 PRO A N 1
ATOM 904 C CA . PRO A 1 109 ? -17.403 0.925 4.049 1.00 84.50 109 PRO A CA 1
ATOM 905 C C . PRO A 1 109 ? -17.907 0.733 5.481 1.00 84.50 109 PRO A C 1
ATOM 907 O O . PRO A 1 109 ? -17.371 1.360 6.400 1.00 84.50 109 PRO A O 1
ATOM 910 N N . SER A 1 110 ? -18.909 -0.127 5.694 1.00 87.19 110 SER A N 1
ATOM 911 C CA . SER A 1 110 ? -19.421 -0.442 7.031 1.00 87.19 110 SER A CA 1
ATOM 912 C C . SER A 1 110 ? -18.355 -1.083 7.926 1.00 87.19 110 SER A C 1
ATOM 914 O O . SER A 1 110 ? -18.378 -0.874 9.139 1.00 87.19 110 SER A O 1
ATOM 916 N N . LEU A 1 111 ? -17.343 -1.733 7.333 1.00 88.06 111 LEU A N 1
ATOM 917 C CA . LEU A 1 111 ? -16.164 -2.263 8.034 1.00 88.06 111 LEU A CA 1
ATOM 918 C C . LEU A 1 111 ? -15.372 -1.178 8.784 1.00 88.06 111 LEU A C 1
ATOM 920 O O . LEU A 1 111 ? -14.675 -1.464 9.755 1.00 88.06 111 LEU A O 1
ATOM 924 N N . PHE A 1 112 ? -15.507 0.084 8.369 1.00 85.81 112 PHE A N 1
ATOM 925 C CA . PHE A 1 112 ? -14.878 1.235 9.018 1.00 85.81 112 PHE A CA 1
ATOM 926 C C . PHE A 1 112 ? -15.824 1.978 9.976 1.00 85.81 112 PHE A C 1
ATOM 928 O O . PHE A 1 112 ? -15.474 3.034 10.506 1.00 85.81 112 PHE A O 1
ATOM 935 N N . GLY A 1 113 ? -17.009 1.419 10.242 1.00 81.12 113 GLY A N 1
ATOM 936 C CA . GLY A 1 113 ? -18.025 1.996 11.123 1.00 81.12 113 GLY A CA 1
ATOM 937 C C . GLY A 1 113 ? -18.832 3.128 10.487 1.00 81.12 113 GLY A C 1
ATOM 938 O O . GLY A 1 113 ? -19.450 3.910 11.208 1.00 81.12 113 GLY A O 1
ATOM 939 N N . LEU A 1 114 ? -18.820 3.249 9.155 1.00 76.12 114 LEU A N 1
ATOM 940 C CA . LEU A 1 114 ? -19.643 4.223 8.446 1.00 76.12 114 LEU A CA 1
ATOM 941 C C . LEU A 1 114 ? -21.000 3.634 8.076 1.00 76.12 114 LEU A C 1
ATOM 943 O O . LEU A 1 114 ? -21.090 2.616 7.393 1.00 76.12 114 LEU A O 1
ATOM 947 N N . TYR A 1 115 ? -22.060 4.343 8.450 1.00 72.81 115 TYR A N 1
ATOM 948 C CA . TYR A 1 115 ? -23.389 4.097 7.909 1.00 72.81 115 TYR A CA 1
ATOM 949 C C . TYR A 1 115 ? -23.488 4.737 6.524 1.00 72.81 115 TYR A C 1
ATOM 951 O O . TYR A 1 115 ? -23.516 5.959 6.390 1.00 72.81 115 TYR A O 1
ATOM 959 N N . THR A 1 116 ? -23.538 3.904 5.489 1.00 72.69 116 THR A N 1
ATOM 960 C CA . THR A 1 116 ? -23.730 4.323 4.098 1.00 72.69 116 THR A CA 1
ATOM 961 C C . THR A 1 116 ? -24.771 3.434 3.424 1.00 72.69 116 THR A C 1
ATOM 963 O O . THR A 1 116 ? -24.941 2.270 3.780 1.00 72.69 116 THR A O 1
ATOM 966 N N . ASN A 1 117 ? -25.493 3.984 2.448 1.00 74.00 117 ASN A N 1
ATOM 967 C CA . ASN A 1 117 ? -26.404 3.225 1.589 1.00 74.00 117 ASN A CA 1
ATOM 968 C C . ASN A 1 117 ? -25.674 2.502 0.442 1.00 74.00 117 ASN A C 1
ATOM 970 O O . ASN A 1 117 ? -26.301 1.747 -0.304 1.00 74.00 117 ASN A O 1
ATOM 974 N N . VAL A 1 118 ? -24.367 2.730 0.286 1.00 72.50 118 VAL A N 1
ATOM 975 C CA . VAL A 1 118 ? -23.544 2.100 -0.745 1.00 72.50 118 VAL A CA 1
ATOM 976 C C . VAL A 1 118 ? -22.926 0.816 -0.190 1.00 72.50 118 VAL A C 1
ATOM 978 O O . VAL A 1 118 ? -22.154 0.860 0.761 1.00 72.50 118 VAL A O 1
ATOM 981 N N . LYS A 1 119 ? -23.245 -0.333 -0.803 1.00 79.31 119 LYS A N 1
ATOM 982 C CA . LYS A 1 119 ? -22.729 -1.650 -0.375 1.00 79.31 119 LYS A CA 1
ATOM 983 C C . LYS A 1 119 ? -21.221 -1.815 -0.579 1.00 79.31 119 LYS A C 1
ATOM 985 O O . LYS A 1 119 ? -20.592 -2.559 0.158 1.00 79.31 119 LYS A O 1
ATOM 990 N N . HIS A 1 120 ? -20.663 -1.161 -1.595 1.00 81.69 120 HIS A N 1
ATOM 991 C CA . HIS A 1 120 ? -19.233 -1.179 -1.877 1.00 81.69 120 HIS A CA 1
ATOM 992 C C . HIS A 1 120 ? -18.788 0.200 -2.355 1.00 81.69 120 HIS A C 1
ATOM 994 O O . HIS A 1 120 ? -19.408 0.767 -3.250 1.00 81.69 120 HIS A O 1
ATOM 1000 N N . ALA A 1 121 ? -17.710 0.721 -1.787 1.00 81.88 121 ALA A N 1
ATOM 1001 C CA . ALA A 1 121 ? -17.083 1.956 -2.230 1.00 81.88 121 ALA A CA 1
ATOM 1002 C C . ALA A 1 121 ? -15.564 1.795 -2.198 1.00 81.88 121 ALA A C 1
ATOM 1004 O O . ALA A 1 121 ? -15.027 0.887 -1.555 1.00 81.88 121 ALA A O 1
ATOM 1005 N N . PHE A 1 122 ? -14.855 2.688 -2.877 1.00 84.12 122 PHE A N 1
ATOM 1006 C CA . PHE A 1 122 ? -13.415 2.771 -2.701 1.00 84.12 122 PHE A CA 1
ATOM 1007 C C . PHE A 1 122 ? -13.118 3.431 -1.359 1.00 84.12 122 PHE A C 1
ATOM 1009 O O . PHE A 1 122 ? -13.393 4.614 -1.168 1.00 84.12 122 PHE A O 1
ATOM 1016 N N . VAL A 1 123 ? -12.583 2.661 -0.421 1.00 86.19 123 VAL A N 1
ATOM 1017 C CA . VAL A 1 123 ? -12.183 3.166 0.888 1.00 86.19 123 VAL A CA 1
ATOM 1018 C C . VAL A 1 123 ? -10.685 3.404 0.866 1.00 86.19 123 VAL A C 1
ATOM 1020 O O . VAL A 1 123 ? -9.930 2.470 0.617 1.00 86.19 123 VAL A O 1
ATOM 1023 N N . ASP A 1 124 ? -10.272 4.638 1.133 1.00 87.81 124 ASP A N 1
ATOM 1024 C CA . ASP A 1 124 ? -8.882 5.088 1.095 1.00 87.81 124 ASP A CA 1
ATOM 1025 C C . ASP A 1 124 ? -8.494 5.725 2.428 1.00 87.81 124 ASP A C 1
ATOM 1027 O O . ASP A 1 124 ? -9.063 6.737 2.850 1.00 87.81 124 ASP A O 1
ATOM 1031 N N . VAL A 1 125 ? -7.538 5.108 3.113 1.00 91.50 125 VAL A N 1
ATOM 1032 C CA . VAL A 1 125 ? -7.226 5.410 4.508 1.00 91.50 125 VAL A CA 1
ATOM 1033 C C . VAL A 1 125 ? -5.819 5.959 4.609 1.00 91.50 125 VAL A C 1
ATOM 1035 O O . VAL A 1 125 ? -4.849 5.280 4.277 1.00 91.50 125 VAL A O 1
ATOM 1038 N N . GLN A 1 126 ? -5.704 7.190 5.100 1.00 93.19 126 GLN A N 1
ATOM 1039 C CA . GLN A 1 126 ? -4.421 7.744 5.507 1.00 93.19 126 GLN A CA 1
ATOM 1040 C C . GLN A 1 126 ? -3.900 6.998 6.739 1.00 93.19 126 GLN A C 1
ATOM 1042 O O . GLN A 1 126 ? -4.631 6.830 7.717 1.00 93.19 126 GLN A O 1
ATOM 1047 N N . LEU A 1 127 ? -2.638 6.575 6.693 1.00 95.12 127 LEU A N 1
ATOM 1048 C CA . LEU A 1 127 ? -1.962 5.923 7.817 1.00 95.12 127 LEU A CA 1
ATOM 1049 C C . LEU A 1 127 ? -1.268 6.939 8.727 1.00 95.12 127 LEU A C 1
ATOM 1051 O O . LEU A 1 127 ? -0.983 8.067 8.313 1.00 95.12 127 LEU A O 1
ATOM 1055 N N . ALA A 1 128 ? -0.996 6.530 9.968 1.00 93.62 128 ALA A N 1
ATOM 1056 C CA . ALA A 1 128 ? -0.385 7.394 10.978 1.00 93.62 128 ALA A CA 1
ATOM 1057 C C . ALA A 1 128 ? 1.079 7.725 10.680 1.00 93.62 128 ALA A C 1
ATOM 1059 O O . ALA A 1 128 ? 1.578 8.771 11.092 1.00 93.62 128 ALA A O 1
ATOM 1060 N N . ALA A 1 129 ? 1.765 6.838 9.964 1.00 93.81 129 ALA A N 1
ATOM 1061 C CA . ALA A 1 129 ? 3.157 7.002 9.595 1.00 93.81 129 ALA A CA 1
ATOM 1062 C C . ALA A 1 129 ? 3.373 6.774 8.103 1.00 93.81 129 ALA A C 1
ATOM 1064 O O . ALA A 1 129 ? 2.662 6.015 7.440 1.00 93.81 129 ALA A O 1
ATOM 1065 N N . LEU A 1 130 ? 4.398 7.447 7.588 1.00 96.38 130 LEU A N 1
ATOM 1066 C CA . LEU A 1 130 ? 4.906 7.181 6.255 1.00 96.38 130 LEU A CA 1
ATOM 1067 C C . LEU A 1 130 ? 5.603 5.815 6.232 1.00 96.38 130 LEU A C 1
ATOM 1069 O O . LEU A 1 130 ? 6.238 5.437 7.225 1.00 96.38 130 LEU A O 1
ATOM 1073 N N . PRO A 1 131 ? 5.530 5.096 5.103 1.00 97.56 131 PRO A N 1
ATOM 1074 C CA . PRO A 1 131 ? 6.331 3.908 4.912 1.00 97.56 131 PRO A CA 1
ATOM 1075 C C . PRO A 1 131 ? 7.813 4.268 4.779 1.00 97.56 131 PRO A C 1
ATOM 1077 O O . PRO A 1 131 ? 8.206 5.442 4.720 1.00 97.56 131 PRO A O 1
ATOM 1080 N N . LYS A 1 132 ? 8.628 3.221 4.719 1.00 97.50 132 LYS A N 1
ATOM 1081 C CA . LYS A 1 132 ? 10.042 3.271 4.352 1.00 97.50 132 LYS A CA 1
ATOM 1082 C C . LYS A 1 132 ? 10.302 2.331 3.191 1.00 97.50 132 LYS A C 1
ATOM 1084 O O . LYS A 1 132 ? 9.624 1.312 3.073 1.00 97.50 132 LYS A O 1
ATOM 1089 N N . MET A 1 133 ? 11.282 2.620 2.353 1.00 94.81 133 MET A N 1
ATOM 1090 C CA . MET A 1 133 ? 11.717 1.685 1.324 1.00 94.81 133 MET A CA 1
ATOM 1091 C C . MET A 1 133 ? 12.645 0.632 1.944 1.00 94.81 133 MET A C 1
ATOM 1093 O O . MET A 1 133 ? 13.789 0.917 2.286 1.00 94.81 133 MET A O 1
ATOM 1097 N N . ALA A 1 134 ? 12.151 -0.599 2.104 1.00 92.50 134 ALA A N 1
ATOM 1098 C CA . ALA A 1 134 ? 12.923 -1.704 2.678 1.00 92.50 134 ALA A CA 1
ATOM 1099 C C . ALA A 1 134 ? 13.981 -2.227 1.699 1.00 92.50 134 ALA A C 1
ATOM 1101 O O . ALA A 1 134 ? 15.114 -2.516 2.079 1.00 92.50 134 ALA A O 1
ATOM 1102 N N . TYR A 1 135 ? 13.597 -2.356 0.429 1.00 85.69 135 TYR A N 1
ATOM 1103 C CA . TYR A 1 135 ? 14.458 -2.834 -0.645 1.00 85.69 135 TYR A CA 1
ATOM 1104 C C . TYR A 1 135 ? 13.930 -2.349 -1.998 1.00 85.69 135 TYR A C 1
ATOM 1106 O O . TYR A 1 135 ? 12.719 -2.235 -2.189 1.00 85.69 135 TYR A O 1
ATOM 1114 N N . ALA A 1 136 ? 14.836 -2.114 -2.942 1.00 84.81 136 ALA A N 1
ATOM 1115 C CA . ALA A 1 136 ? 14.522 -1.885 -4.343 1.00 84.81 136 ALA A CA 1
ATOM 1116 C C . ALA A 1 136 ? 15.327 -2.867 -5.193 1.00 84.81 136 ALA A C 1
ATOM 1118 O O . ALA A 1 136 ? 16.541 -2.988 -5.032 1.00 84.81 136 ALA A O 1
ATOM 1119 N N . ALA A 1 137 ? 14.644 -3.549 -6.107 1.00 74.69 137 ALA A N 1
ATOM 1120 C CA . ALA A 1 137 ? 15.280 -4.305 -7.170 1.00 74.69 137 ALA A CA 1
ATOM 1121 C C . ALA A 1 137 ? 15.203 -3.469 -8.440 1.00 74.69 137 ALA A C 1
ATOM 1123 O O . ALA A 1 137 ? 14.187 -3.464 -9.135 1.00 74.69 137 ALA A O 1
ATOM 1124 N N . VAL A 1 138 ? 16.297 -2.775 -8.729 1.00 67.06 138 VAL A N 1
ATOM 1125 C CA . VAL A 1 138 ? 16.512 -2.113 -10.011 1.00 67.06 138 VAL A CA 1
ATOM 1126 C C . VAL A 1 138 ? 17.555 -2.918 -10.774 1.00 67.06 138 VAL A C 1
ATOM 1128 O O . VAL A 1 138 ? 18.597 -3.253 -10.223 1.00 67.06 138 VAL A O 1
ATOM 1131 N N . ASP A 1 139 ? 17.251 -3.254 -12.026 1.00 61.22 139 ASP A N 1
ATOM 1132 C CA . ASP A 1 139 ? 18.215 -3.797 -12.990 1.00 61.22 139 ASP A CA 1
ATOM 1133 C C . ASP A 1 139 ? 19.055 -5.001 -12.502 1.00 61.22 139 ASP A C 1
ATOM 1135 O O . ASP A 1 139 ? 20.252 -4.886 -12.263 1.00 61.22 139 ASP A O 1
ATOM 1139 N N . PHE A 1 140 ? 18.464 -6.201 -12.436 1.00 59.69 140 PHE A N 1
ATOM 1140 C CA . PHE A 1 140 ? 19.193 -7.431 -12.054 1.00 59.69 140 PHE A CA 1
ATOM 1141 C C . PHE A 1 140 ? 20.342 -7.828 -12.992 1.00 59.69 140 PHE A C 1
ATOM 1143 O O . PHE A 1 140 ? 21.127 -8.718 -12.670 1.00 59.69 140 PHE A O 1
ATOM 1150 N N . VAL A 1 141 ? 20.399 -7.235 -14.181 1.00 59.81 141 VAL A N 1
ATOM 1151 C CA . VAL A 1 141 ? 21.400 -7.550 -15.191 1.00 59.81 141 VAL A CA 1
ATOM 1152 C C . VAL A 1 141 ? 22.154 -6.271 -15.497 1.00 59.81 141 VAL A C 1
ATOM 1154 O O . VAL A 1 141 ? 21.556 -5.267 -15.882 1.00 59.81 141 VAL A O 1
ATOM 1157 N N . ASP A 1 142 ? 23.474 -6.313 -15.348 1.00 61.41 142 ASP A N 1
ATOM 1158 C CA . ASP A 1 142 ? 24.313 -5.204 -15.766 1.00 61.41 142 ASP A CA 1
ATOM 1159 C C . ASP A 1 142 ? 24.228 -5.059 -17.285 1.00 61.41 142 ASP A C 1
ATOM 1161 O O . ASP A 1 142 ? 24.495 -6.008 -18.025 1.00 61.41 142 ASP A O 1
ATOM 1165 N N . TYR A 1 143 ? 23.881 -3.869 -17.768 1.00 63.28 143 TYR A N 1
ATOM 1166 C CA . TYR A 1 143 ? 23.827 -3.565 -19.194 1.00 63.28 143 TYR A CA 1
ATOM 1167 C C . TYR A 1 143 ? 24.877 -2.527 -19.568 1.00 63.28 143 TYR A C 1
ATOM 1169 O O . TYR A 1 143 ? 25.068 -1.534 -18.869 1.00 63.28 143 TYR A O 1
ATOM 1177 N N . ARG A 1 144 ? 25.489 -2.702 -20.742 1.00 64.25 144 ARG A N 1
ATOM 1178 C CA . ARG A 1 144 ? 26.214 -1.639 -21.445 1.00 64.25 144 ARG A CA 1
ATOM 1179 C C . ARG A 1 144 ? 25.448 -1.223 -22.691 1.00 64.25 144 ARG A C 1
ATOM 1181 O O . ARG A 1 144 ? 24.880 -2.064 -23.389 1.00 64.25 144 ARG A O 1
ATOM 1188 N N . PHE A 1 145 ? 25.452 0.071 -22.981 1.00 62.53 145 PHE A N 1
ATOM 1189 C CA . PHE A 1 145 ? 24.931 0.592 -24.237 1.00 62.53 145 PHE A CA 1
ATOM 1190 C C . PHE A 1 145 ? 26.052 0.587 -25.280 1.00 62.53 145 PHE A C 1
ATOM 1192 O O . PHE A 1 145 ? 27.064 1.262 -25.106 1.00 62.53 145 PHE A O 1
ATOM 1199 N N . ASP A 1 146 ? 25.891 -0.200 -26.341 1.00 66.38 146 ASP A N 1
ATOM 1200 C CA . ASP A 1 146 ? 26.880 -0.378 -27.406 1.00 66.38 146 ASP A CA 1
ATOM 1201 C C . ASP A 1 146 ? 26.171 -0.430 -28.767 1.00 66.38 146 ASP A C 1
ATOM 1203 O O . ASP A 1 146 ? 25.152 -1.102 -28.924 1.00 66.38 146 ASP A O 1
ATOM 1207 N N . ASN A 1 147 ? 26.691 0.291 -29.762 1.00 71.44 147 ASN A N 1
ATOM 1208 C CA . ASN A 1 147 ? 26.144 0.353 -31.124 1.00 71.44 147 ASN A CA 1
ATOM 1209 C C . ASN A 1 147 ? 24.625 0.608 -31.210 1.00 71.44 147 ASN A C 1
ATOM 1211 O O . ASN A 1 147 ? 23.964 0.069 -32.089 1.00 71.44 147 ASN A O 1
ATOM 1215 N N . LYS A 1 148 ? 24.075 1.469 -30.339 1.00 66.94 148 LYS A N 1
ATOM 1216 C CA . LYS A 1 148 ? 22.632 1.795 -30.232 1.00 66.94 148 LYS A CA 1
ATOM 1217 C C . LYS A 1 148 ? 21.742 0.683 -29.654 1.00 66.94 148 LYS A C 1
ATOM 1219 O O . LYS A 1 148 ? 20.520 0.816 -29.690 1.00 66.94 148 LYS A O 1
ATOM 1224 N N . HIS A 1 149 ? 22.327 -0.367 -29.086 1.00 61.03 149 HIS A N 1
ATOM 1225 C CA . HIS A 1 149 ? 21.601 -1.453 -28.433 1.00 61.03 149 HIS A CA 1
ATOM 1226 C C . HIS A 1 149 ? 22.095 -1.639 -26.995 1.00 61.03 149 HIS A C 1
ATOM 1228 O O . HIS A 1 149 ? 23.273 -1.446 -26.688 1.00 61.03 149 HIS A O 1
ATOM 1234 N N . TRP A 1 150 ? 21.192 -2.027 -26.098 1.00 58.31 150 TRP A N 1
ATOM 1235 C CA . TRP A 1 150 ? 21.577 -2.491 -24.770 1.00 58.31 150 TRP A CA 1
ATOM 1236 C C . TRP A 1 150 ? 22.033 -3.944 -24.874 1.00 58.31 150 TRP A C 1
ATOM 1238 O O . TRP A 1 150 ? 21.309 -4.787 -25.394 1.00 58.31 150 TRP A O 1
ATOM 1248 N N . LYS A 1 151 ? 23.240 -4.234 -24.391 1.00 62.00 151 LYS A N 1
ATOM 1249 C CA . LYS A 1 151 ? 23.775 -5.594 -24.267 1.00 62.00 151 LYS A CA 1
ATOM 1250 C C . LYS A 1 151 ? 24.011 -5.876 -22.793 1.00 62.00 151 LYS A C 1
ATOM 1252 O O . LYS A 1 151 ? 24.627 -5.050 -22.118 1.00 62.00 151 LYS A O 1
ATOM 1257 N N . SER A 1 152 ? 23.535 -7.009 -22.291 1.00 60.59 152 SER A N 1
ATOM 1258 C CA . SER A 1 152 ? 23.921 -7.468 -20.954 1.00 60.59 152 SER A CA 1
ATOM 1259 C C . SER A 1 152 ? 25.435 -7.676 -20.903 1.00 60.59 152 SER A C 1
ATOM 1261 O O . SER A 1 152 ? 26.022 -8.111 -21.894 1.00 60.59 152 SER A O 1
ATOM 1263 N N . LEU A 1 153 ? 26.083 -7.388 -19.774 1.00 61.72 153 LEU A N 1
ATOM 1264 C CA . LEU A 1 153 ? 27.523 -7.602 -19.608 1.00 61.72 153 LEU A CA 1
ATOM 1265 C C . LEU A 1 153 ? 27.899 -9.087 -19.721 1.00 61.72 153 LEU A C 1
ATOM 1267 O O . LEU A 1 153 ? 28.999 -9.385 -20.181 1.00 61.72 153 LEU A O 1
ATOM 1271 N N . ASN A 1 154 ? 26.976 -9.993 -19.370 1.00 57.44 154 ASN A N 1
ATOM 1272 C CA . ASN A 1 154 ? 27.233 -11.435 -19.299 1.00 57.44 154 ASN A CA 1
ATOM 1273 C C . ASN A 1 154 ? 26.630 -12.259 -20.451 1.00 57.44 154 ASN A C 1
ATOM 1275 O O . ASN A 1 154 ? 27.007 -13.415 -20.613 1.00 57.44 154 ASN A O 1
ATOM 1279 N N . GLU A 1 155 ? 25.744 -11.693 -21.276 1.00 51.50 155 GLU A N 1
ATOM 1280 C CA . GLU A 1 155 ? 25.129 -12.416 -22.398 1.00 51.50 155 GLU A CA 1
ATOM 1281 C C . GLU A 1 155 ? 25.105 -11.625 -23.711 1.00 51.50 155 GLU A C 1
ATOM 1283 O O . GLU A 1 155 ? 24.977 -10.397 -23.762 1.00 51.50 155 GLU A O 1
ATOM 1288 N N . ILE A 1 156 ? 25.169 -12.391 -24.801 1.00 48.47 156 ILE A N 1
ATOM 1289 C CA . ILE A 1 156 ? 24.871 -11.985 -26.175 1.00 48.47 156 ILE A CA 1
ATOM 1290 C C . ILE A 1 156 ? 23.341 -11.874 -26.284 1.00 48.47 156 ILE A C 1
ATOM 1292 O O . ILE A 1 156 ? 22.693 -12.682 -26.941 1.00 48.47 156 ILE A O 1
ATOM 1296 N N . CYS A 1 157 ? 22.729 -10.926 -25.573 1.00 44.25 157 CYS A N 1
ATOM 1297 C CA . CYS A 1 157 ? 21.293 -10.707 -25.718 1.00 44.25 157 CYS A CA 1
ATOM 1298 C C . CYS A 1 157 ? 21.042 -10.026 -27.084 1.00 44.25 157 CYS A C 1
ATOM 1300 O O . CYS A 1 157 ? 21.667 -8.998 -27.375 1.00 44.25 157 CYS A O 1
ATOM 1302 N N . PRO A 1 158 ? 20.210 -10.609 -27.965 1.00 46.22 158 PRO A N 1
ATOM 1303 C CA . PRO A 1 158 ? 20.091 -10.193 -29.358 1.00 46.22 158 PRO A CA 1
ATOM 1304 C C . PRO A 1 158 ? 19.304 -8.886 -29.489 1.00 46.22 158 PRO A C 1
ATOM 1306 O O . PRO A 1 158 ? 18.130 -8.856 -29.162 1.00 46.22 158 PRO A O 1
ATOM 1309 N N . GLU A 1 159 ? 19.962 -7.839 -29.999 1.00 49.50 159 GLU A N 1
ATOM 1310 C CA . GLU A 1 159 ? 19.466 -6.660 -30.750 1.00 49.50 159 GLU A CA 1
ATOM 1311 C C . GLU A 1 159 ? 18.231 -5.860 -30.285 1.00 49.50 159 GLU A C 1
ATOM 1313 O O . GLU A 1 159 ? 17.977 -4.777 -30.824 1.00 49.50 159 GLU A O 1
ATOM 1318 N N . VAL A 1 160 ? 17.477 -6.268 -29.270 1.00 49.25 160 VAL A N 1
ATOM 1319 C CA . VAL A 1 160 ? 16.353 -5.472 -28.786 1.00 49.25 160 VAL A CA 1
ATOM 1320 C C . VAL A 1 160 ? 16.932 -4.331 -27.958 1.00 49.25 160 VAL A C 1
ATOM 1322 O O . VAL A 1 160 ? 17.461 -4.537 -26.873 1.00 49.25 160 VAL A O 1
ATOM 1325 N N . GLY A 1 161 ? 16.836 -3.096 -28.457 1.00 50.84 161 GLY A N 1
ATOM 1326 C CA . GLY A 1 161 ? 17.248 -1.877 -27.744 1.00 50.84 161 GLY A CA 1
ATOM 1327 C C . GLY A 1 161 ? 16.450 -1.586 -26.462 1.00 50.84 161 GLY A C 1
ATOM 1328 O O . GLY A 1 161 ? 16.448 -0.454 -25.988 1.00 50.84 161 GLY A O 1
ATOM 1329 N N . LEU A 1 162 ? 15.755 -2.582 -25.914 1.00 51.94 162 LEU A N 1
ATOM 1330 C CA . LEU A 1 162 ? 15.032 -2.524 -24.659 1.00 51.94 162 LEU A CA 1
ATOM 1331 C C . LEU A 1 162 ? 15.902 -3.170 -23.585 1.00 51.94 162 LEU A C 1
ATOM 1333 O O . LEU A 1 162 ? 16.107 -4.379 -23.582 1.00 51.94 162 LEU A O 1
ATOM 1337 N N . LYS A 1 163 ? 16.398 -2.344 -22.665 1.00 53.62 163 LYS A N 1
ATOM 1338 C CA . LYS A 1 163 ? 16.965 -2.811 -21.404 1.00 53.62 163 LYS A CA 1
ATOM 1339 C C . LYS A 1 163 ? 15.832 -3.501 -20.629 1.00 53.62 163 LYS A C 1
ATOM 1341 O O . LYS A 1 163 ? 14.851 -2.815 -20.328 1.00 53.62 163 LYS A O 1
ATOM 1346 N N . PRO A 1 164 ? 15.887 -4.810 -20.328 1.00 53.38 164 PRO A N 1
ATOM 1347 C CA . PRO A 1 164 ? 14.965 -5.369 -19.357 1.00 53.38 164 PRO A CA 1
ATOM 1348 C C . PRO A 1 164 ? 15.218 -4.649 -18.037 1.00 53.38 164 PRO A C 1
ATOM 1350 O O . PRO A 1 164 ? 16.340 -4.561 -17.542 1.00 53.38 164 PRO A O 1
ATOM 1353 N N . TYR A 1 165 ? 14.144 -4.063 -17.543 1.00 59.69 165 TYR A N 1
ATOM 1354 C CA . TYR A 1 165 ? 14.121 -3.196 -16.387 1.00 59.69 165 TYR A CA 1
ATOM 1355 C C . TYR A 1 165 ? 13.232 -3.869 -15.349 1.00 59.69 165 TYR A C 1
ATOM 1357 O O . TYR A 1 165 ? 12.109 -4.275 -15.656 1.00 59.69 165 TYR A O 1
ATOM 1365 N N . ALA A 1 166 ? 13.758 -4.019 -14.138 1.00 64.88 166 ALA A N 1
ATOM 1366 C CA . ALA A 1 166 ? 12.955 -4.398 -12.989 1.00 64.88 166 ALA A CA 1
ATOM 1367 C C . ALA A 1 166 ? 12.425 -3.118 -12.343 1.00 64.88 166 ALA A C 1
ATOM 1369 O O . ALA A 1 166 ? 13.191 -2.285 -11.863 1.00 64.88 166 ALA A O 1
ATOM 1370 N N . ASP A 1 167 ? 11.106 -2.972 -12.367 1.00 76.69 167 ASP A N 1
ATOM 1371 C CA . ASP A 1 167 ? 10.387 -1.872 -11.738 1.00 76.69 167 ASP A CA 1
ATOM 1372 C C . ASP A 1 167 ? 9.778 -2.364 -10.428 1.00 76.69 167 ASP A C 1
ATOM 1374 O O . ASP A 1 167 ? 8.565 -2.566 -10.343 1.00 76.69 167 ASP A O 1
ATOM 1378 N N . PHE A 1 168 ? 10.619 -2.654 -9.434 1.00 86.31 168 PHE A N 1
ATOM 1379 C CA . PHE A 1 168 ? 10.166 -3.293 -8.203 1.00 86.31 168 PHE A CA 1
ATOM 1380 C C . PHE A 1 168 ? 10.802 -2.700 -6.949 1.00 86.31 168 PHE A C 1
ATOM 1382 O O . PHE A 1 168 ? 12.020 -2.560 -6.841 1.00 86.31 168 PHE A O 1
ATOM 1389 N N . ALA A 1 169 ? 9.963 -2.421 -5.959 1.00 92.38 169 ALA A N 1
ATOM 1390 C CA . ALA A 1 169 ? 10.383 -2.027 -4.625 1.00 92.38 169 ALA A CA 1
ATOM 1391 C C . ALA A 1 169 ? 9.450 -2.607 -3.565 1.00 92.38 169 ALA A C 1
ATOM 1393 O O . ALA A 1 169 ? 8.300 -2.947 -3.840 1.00 92.38 169 ALA A O 1
ATOM 1394 N N . VAL A 1 170 ? 9.948 -2.683 -2.337 1.00 95.06 170 VAL A N 1
ATOM 1395 C CA . VAL A 1 170 ? 9.198 -3.116 -1.162 1.00 95.06 170 VAL A CA 1
ATOM 1396 C C . VAL A 1 170 ? 9.108 -1.958 -0.183 1.00 95.06 170 VAL A C 1
ATOM 1398 O O . VAL A 1 170 ? 10.125 -1.439 0.282 1.00 95.06 170 VAL A O 1
ATOM 1401 N N . LEU A 1 171 ? 7.881 -1.577 0.153 1.00 97.69 171 LEU A N 1
ATOM 1402 C CA . LEU A 1 171 ? 7.582 -0.614 1.200 1.00 97.69 171 LEU A CA 1
ATOM 1403 C C . LEU A 1 171 ? 7.380 -1.341 2.531 1.00 97.69 171 LEU A C 1
ATOM 1405 O O . LEU A 1 171 ? 6.516 -2.210 2.644 1.00 97.69 171 LEU A O 1
ATOM 1409 N N . GLU A 1 172 ? 8.145 -0.952 3.544 1.00 97.50 172 GLU A N 1
ATOM 1410 C CA . GLU A 1 172 ? 7.875 -1.257 4.944 1.00 97.50 172 GLU A CA 1
ATOM 1411 C C . GLU A 1 172 ? 6.797 -0.297 5.457 1.00 97.50 172 GLU A C 1
ATOM 1413 O O . GLU A 1 172 ? 7.040 0.900 5.623 1.00 97.50 172 GLU A O 1
ATOM 1418 N N . VAL A 1 173 ? 5.597 -0.820 5.704 1.00 97.88 173 VAL A N 1
ATOM 1419 C CA . VAL A 1 173 ? 4.432 -0.056 6.153 1.00 97.88 173 VAL A CA 1
ATOM 1420 C C . VAL A 1 173 ? 4.179 -0.335 7.638 1.00 97.88 173 VAL A C 1
ATOM 1422 O O . VAL A 1 173 ? 3.660 -1.403 7.981 1.00 97.88 173 VAL A O 1
ATOM 1425 N N . PRO A 1 174 ? 4.526 0.600 8.538 1.00 95.94 174 PRO A N 1
ATOM 1426 C CA . PRO A 1 174 ? 4.195 0.474 9.950 1.00 95.94 174 PRO A CA 1
ATOM 1427 C C . PRO A 1 174 ? 2.711 0.784 10.198 1.00 95.94 174 PRO A C 1
ATOM 1429 O O . PRO A 1 174 ? 2.187 1.788 9.722 1.00 95.94 174 PRO A O 1
ATOM 1432 N N . LEU A 1 175 ? 2.058 -0.060 10.992 1.00 96.44 175 LEU A N 1
ATOM 1433 C CA . LEU A 1 175 ? 0.700 0.118 11.501 1.00 96.44 175 LEU A CA 1
ATOM 1434 C C . LEU A 1 175 ? 0.752 0.134 13.026 1.00 96.44 175 LEU A C 1
ATOM 1436 O O . LEU A 1 175 ? 1.168 -0.845 13.653 1.00 96.44 175 LEU A O 1
ATOM 1440 N N . TYR A 1 176 ? 0.326 1.238 13.628 1.00 94.38 176 TYR A N 1
ATOM 1441 C CA . TYR A 1 176 ? 0.273 1.383 15.080 1.00 94.38 176 TYR A CA 1
ATOM 1442 C C . TYR A 1 176 ? -1.116 0.994 15.571 1.00 94.38 176 TYR A C 1
ATOM 1444 O O . TYR A 1 176 ? -2.071 1.742 15.414 1.00 94.38 176 TYR A O 1
ATOM 1452 N N . LEU A 1 177 ? -1.258 -0.179 16.179 1.00 93.94 177 LEU A N 1
ATOM 1453 C CA . LEU A 1 177 ? -2.561 -0.783 16.477 1.00 93.94 177 LEU A CA 1
ATOM 1454 C C . LEU A 1 177 ? -3.336 -0.066 17.606 1.00 93.94 177 LEU A C 1
ATOM 1456 O O . LEU A 1 177 ? -4.483 -0.404 17.879 1.00 93.94 177 LEU A O 1
ATOM 1460 N N . ASN A 1 178 ? -2.740 0.933 18.268 1.00 91.56 178 ASN A N 1
ATOM 1461 C CA . ASN A 1 178 ? -3.437 1.865 19.170 1.00 91.56 178 ASN A CA 1
ATOM 1462 C C . ASN A 1 178 ? -4.071 3.033 18.405 1.00 91.56 178 ASN A C 1
ATOM 1464 O O 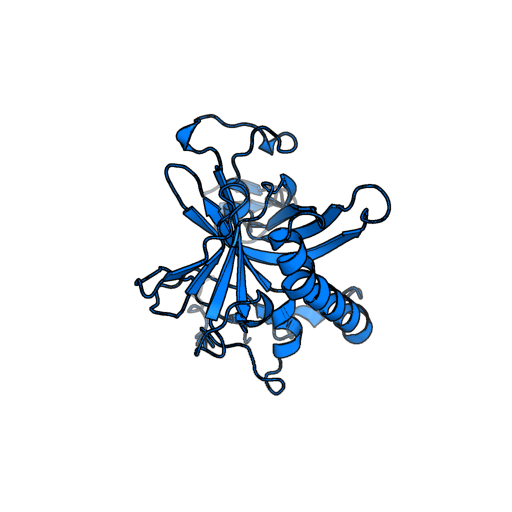. ASN A 1 178 ? -4.962 3.696 18.936 1.00 91.56 178 ASN A O 1
ATOM 1468 N N . ASN A 1 179 ? -3.623 3.304 17.178 1.00 92.38 179 ASN A N 1
ATOM 1469 C CA . ASN A 1 179 ? -4.296 4.206 16.264 1.00 92.38 179 ASN A CA 1
ATOM 1470 C C . ASN A 1 179 ? -5.482 3.467 15.634 1.00 92.38 179 ASN A C 1
ATOM 1472 O O . ASN A 1 179 ? -5.339 2.405 15.030 1.00 92.38 179 ASN A O 1
ATOM 1476 N N . LYS A 1 180 ? -6.676 4.049 15.774 1.00 92.00 180 LYS A N 1
ATOM 1477 C CA . LYS A 1 180 ? -7.925 3.427 15.324 1.00 92.00 180 LYS A CA 1
ATOM 1478 C C . LYS A 1 180 ? -7.939 3.128 13.819 1.00 92.00 180 LYS A C 1
ATOM 1480 O O . LYS A 1 180 ? -8.428 2.071 13.437 1.00 92.00 180 LYS A O 1
ATOM 1485 N N . LEU A 1 181 ? -7.435 4.030 12.975 1.00 91.19 181 LEU A N 1
ATOM 1486 C CA . LEU A 1 181 ? -7.452 3.833 11.521 1.00 91.19 181 LEU A CA 1
ATOM 1487 C C . LEU A 1 181 ? -6.422 2.797 11.083 1.00 91.19 181 LEU A C 1
ATOM 1489 O O . LEU A 1 181 ? -6.750 1.928 10.279 1.00 91.19 181 LEU A O 1
ATOM 1493 N N . ASP A 1 182 ? -5.218 2.841 11.651 1.00 95.00 182 ASP A N 1
ATOM 1494 C CA . ASP A 1 182 ? -4.193 1.826 11.399 1.00 95.00 182 ASP A CA 1
ATOM 1495 C C . ASP A 1 182 ? -4.688 0.434 11.829 1.00 95.00 182 ASP A C 1
ATOM 1497 O O . ASP A 1 182 ? -4.513 -0.535 11.092 1.00 95.00 182 ASP A O 1
ATOM 1501 N N . TYR A 1 183 ? -5.375 0.334 12.976 1.00 93.88 183 TYR A N 1
ATOM 1502 C CA . TYR A 1 183 ? -6.015 -0.906 13.420 1.00 93.88 183 TYR A CA 1
ATOM 1503 C C . TYR A 1 183 ? -7.101 -1.378 12.447 1.00 93.88 183 TYR A C 1
ATOM 1505 O O . TYR A 1 183 ? -7.127 -2.552 12.092 1.00 93.88 183 TYR A O 1
ATOM 1513 N N . GLN A 1 184 ? -7.968 -0.483 11.963 1.00 94.75 184 GLN A N 1
ATOM 1514 C CA . GLN A 1 184 ? -9.003 -0.841 10.985 1.00 94.75 184 GLN A CA 1
ATOM 1515 C C . GLN A 1 184 ? -8.407 -1.293 9.646 1.00 94.75 184 GLN A C 1
ATOM 1517 O O . GLN A 1 184 ? -8.939 -2.211 9.024 1.00 94.75 184 GLN A O 1
ATOM 1522 N N . VAL A 1 185 ? -7.298 -0.694 9.202 1.00 96.19 185 VAL A N 1
ATOM 1523 C CA . VAL A 1 185 ? -6.540 -1.168 8.033 1.00 96.19 185 VAL A CA 1
ATOM 1524 C C . VAL A 1 185 ? -5.932 -2.540 8.311 1.00 96.19 185 VAL A C 1
ATOM 1526 O O . VAL A 1 185 ? -6.048 -3.444 7.483 1.00 96.19 185 VAL A O 1
ATOM 1529 N N . TRP A 1 186 ? -5.315 -2.734 9.476 1.00 96.12 186 TRP A N 1
ATOM 1530 C CA . TRP A 1 186 ? -4.778 -4.033 9.866 1.00 96.12 186 TRP A CA 1
ATOM 1531 C C . TRP A 1 186 ? -5.866 -5.115 9.861 1.00 96.12 186 TRP A C 1
ATOM 1533 O O . TRP A 1 186 ? -5.695 -6.157 9.231 1.00 96.12 186 TRP 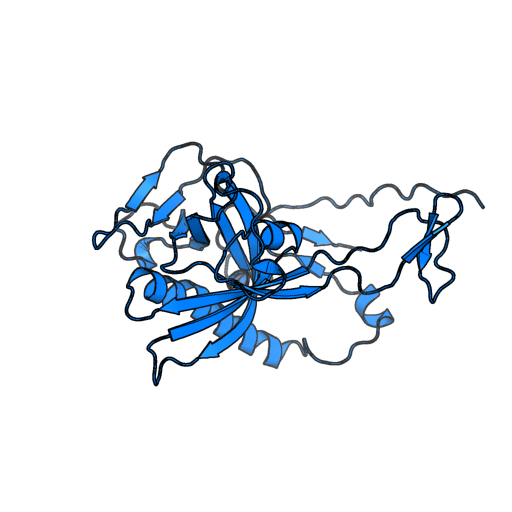A O 1
ATOM 1543 N N . GLU A 1 187 ? -7.003 -4.848 10.501 1.00 95.88 187 GLU A N 1
ATOM 1544 C CA . GLU A 1 187 ? -8.104 -5.794 10.676 1.00 95.88 187 GLU A CA 1
ATOM 1545 C C . GLU A 1 187 ? -8.809 -6.119 9.358 1.00 95.88 187 GLU A C 1
ATOM 1547 O O . GLU A 1 187 ? -9.054 -7.290 9.070 1.00 95.88 187 GLU A O 1
ATOM 1552 N N . ASN A 1 188 ? -9.110 -5.102 8.546 1.00 95.12 188 ASN A N 1
ATOM 1553 C CA . ASN A 1 188 ? -9.971 -5.263 7.375 1.00 95.12 188 ASN A CA 1
ATOM 1554 C C . ASN A 1 188 ? -9.200 -5.446 6.064 1.00 95.12 188 ASN A C 1
ATOM 1556 O O . ASN A 1 188 ? -9.747 -6.007 5.113 1.00 95.12 188 ASN A O 1
ATOM 1560 N N . PHE A 1 189 ? -7.953 -4.967 5.966 1.00 95.75 189 PHE A N 1
ATOM 1561 C CA . PHE A 1 189 ? -7.149 -5.062 4.739 1.00 95.75 189 PHE A CA 1
ATOM 1562 C C . PHE A 1 189 ? -6.025 -6.086 4.880 1.00 95.75 189 PHE A C 1
ATOM 1564 O O . PHE A 1 189 ? -5.968 -7.036 4.100 1.00 95.75 189 PHE A O 1
ATOM 1571 N N . ILE A 1 190 ? -5.157 -5.928 5.880 1.00 96.88 190 ILE A N 1
ATOM 1572 C CA . ILE A 1 190 ? -3.908 -6.700 5.970 1.00 96.88 190 ILE A CA 1
ATOM 1573 C C . ILE A 1 190 ? -4.140 -8.115 6.497 1.00 96.88 190 ILE A C 1
ATOM 1575 O O . ILE A 1 190 ? -3.655 -9.077 5.908 1.00 96.88 190 ILE A O 1
ATOM 1579 N N . LYS A 1 191 ? -4.925 -8.290 7.560 1.00 95.19 191 LYS A N 1
ATOM 1580 C CA . LYS A 1 191 ? -5.210 -9.611 8.135 1.00 95.19 191 LYS A CA 1
ATOM 1581 C C . LYS A 1 191 ? -5.915 -10.555 7.139 1.00 95.19 191 LYS A C 1
ATOM 1583 O O . LYS A 1 191 ? -5.478 -11.704 7.032 1.00 95.19 191 LYS A O 1
ATOM 1588 N N . PRO A 1 192 ? -6.914 -10.118 6.341 1.00 93.94 192 PRO A N 1
ATOM 1589 C CA . PRO A 1 192 ? -7.477 -10.945 5.270 1.00 93.94 192 PRO A CA 1
ATOM 1590 C C . PRO A 1 19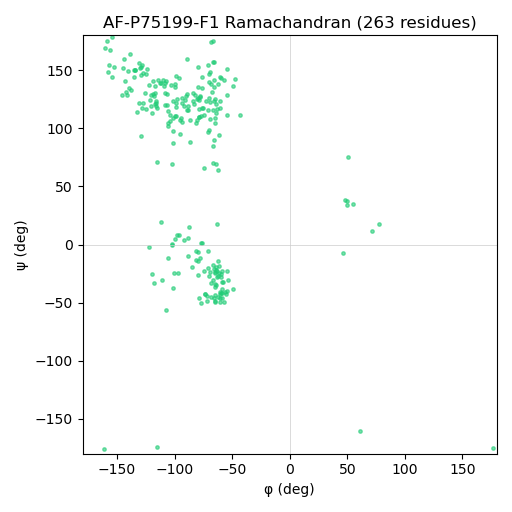2 ? -6.476 -11.266 4.153 1.00 93.94 192 PRO A C 1
ATOM 1592 O O . PRO A 1 192 ? -6.502 -12.369 3.600 1.00 93.94 192 PRO A O 1
ATOM 1595 N N . ALA A 1 193 ? -5.568 -10.337 3.838 1.00 93.56 193 ALA A N 1
ATOM 1596 C CA . ALA A 1 193 ? -4.493 -10.572 2.879 1.00 93.56 193 ALA A CA 1
ATOM 1597 C C . ALA A 1 193 ? -3.516 -11.645 3.375 1.00 93.56 193 ALA A C 1
ATOM 1599 O O . ALA A 1 193 ? -3.192 -12.556 2.626 1.00 93.56 193 ALA A O 1
ATOM 1600 N N . ILE A 1 194 ? -3.130 -11.617 4.653 1.00 93.62 194 ILE A N 1
ATOM 1601 C CA . ILE A 1 194 ? -2.287 -12.651 5.277 1.00 93.62 194 ILE A CA 1
ATOM 1602 C C . ILE A 1 194 ? -2.961 -14.021 5.218 1.00 93.62 194 ILE A C 1
ATOM 1604 O O . ILE A 1 194 ? -2.324 -15.008 4.856 1.00 93.62 194 ILE A O 1
ATOM 1608 N N . ALA A 1 195 ? -4.250 -14.093 5.567 1.00 91.62 195 ALA A N 1
ATOM 1609 C CA . ALA A 1 195 ? -5.005 -15.342 5.504 1.00 91.62 195 ALA A CA 1
ATOM 1610 C C . ALA A 1 195 ? -5.023 -15.913 4.078 1.00 91.62 195 ALA A C 1
ATOM 1612 O O . ALA A 1 195 ? -4.814 -17.108 3.883 1.00 91.62 195 ALA A O 1
ATOM 1613 N N . THR A 1 196 ? -5.194 -15.037 3.087 1.00 88.69 196 THR A N 1
ATOM 1614 C CA . THR A 1 196 ? -5.130 -15.390 1.665 1.00 88.69 196 THR A CA 1
ATOM 1615 C C . THR A 1 196 ? -3.731 -15.862 1.269 1.00 88.69 196 THR A C 1
ATOM 1617 O O . THR A 1 196 ? -3.597 -16.910 0.648 1.00 88.69 196 THR A O 1
ATOM 1620 N N . TYR A 1 197 ? -2.687 -15.122 1.648 1.00 87.56 197 TYR A N 1
ATOM 1621 C CA . TYR A 1 197 ? -1.299 -15.437 1.313 1.00 87.56 197 TYR A CA 1
ATOM 1622 C C . TYR A 1 197 ? -0.896 -16.815 1.843 1.00 87.56 197 TYR A C 1
ATOM 1624 O O . TYR A 1 197 ? -0.351 -17.624 1.098 1.00 87.56 197 TYR A O 1
ATOM 1632 N N . LYS A 1 198 ? -1.231 -17.111 3.107 1.00 87.19 198 LYS A N 1
ATOM 1633 C CA . LYS A 1 198 ? -1.002 -18.428 3.718 1.00 87.19 198 LYS A CA 1
ATOM 1634 C C . LYS A 1 198 ? -1.753 -19.532 2.975 1.00 87.19 198 LYS A C 1
ATOM 1636 O O . LYS A 1 198 ? -1.139 -20.505 2.563 1.00 87.19 198 LYS A O 1
ATOM 1641 N N . ALA A 1 199 ? -3.049 -19.336 2.724 1.00 84.06 199 ALA A N 1
ATOM 1642 C CA . ALA A 1 199 ? -3.863 -20.323 2.018 1.00 84.06 199 ALA A CA 1
ATOM 1643 C C . ALA A 1 199 ? -3.333 -20.635 0.607 1.00 84.06 199 ALA A C 1
ATOM 1645 O O . ALA A 1 199 ? -3.368 -21.788 0.184 1.00 84.06 199 ALA A O 1
ATOM 1646 N N . LEU A 1 200 ? -2.829 -19.632 -0.119 1.00 78.88 200 LEU A N 1
ATOM 1647 C CA . LEU A 1 200 ? -2.224 -19.828 -1.439 1.00 78.88 200 LEU A CA 1
ATOM 1648 C C . LEU A 1 200 ? -0.869 -20.522 -1.343 1.00 78.88 200 LEU A C 1
ATOM 1650 O O . LEU A 1 200 ? -0.662 -21.506 -2.038 1.00 78.88 200 LEU A O 1
ATOM 1654 N N . GLY A 1 201 ? 0.027 -20.056 -0.468 1.00 72.12 201 GLY A N 1
ATOM 1655 C CA . GLY A 1 201 ? 1.344 -20.672 -0.280 1.00 72.12 201 GLY A CA 1
ATOM 1656 C C . GLY A 1 201 ? 1.246 -22.165 0.040 1.00 72.12 201 GLY A C 1
ATOM 1657 O O . GLY A 1 201 ? 1.988 -22.961 -0.534 1.00 72.12 201 GLY A O 1
ATOM 1658 N N . ASP A 1 202 ? 0.269 -22.536 0.867 1.00 67.12 202 ASP A N 1
ATOM 1659 C CA . ASP A 1 202 ? 0.016 -23.921 1.264 1.00 67.12 202 ASP A CA 1
ATOM 1660 C C . ASP A 1 202 ? -0.637 -24.770 0.151 1.00 67.12 202 ASP A C 1
ATOM 1662 O O . ASP A 1 202 ? -0.526 -25.995 0.179 1.00 67.12 202 ASP A O 1
ATOM 1666 N N . SER A 1 203 ? -1.326 -24.159 -0.825 1.00 64.88 203 SER A N 1
ATOM 1667 C CA . SER A 1 203 ? -2.143 -24.882 -1.820 1.00 64.88 203 SER A CA 1
ATOM 1668 C C . SER A 1 203 ? -1.605 -24.865 -3.248 1.00 64.88 203 SER A C 1
ATOM 1670 O O . SER A 1 203 ? -1.832 -25.821 -3.988 1.00 64.88 203 SER A O 1
ATOM 1672 N N . THR A 1 204 ? -0.906 -23.808 -3.661 1.00 64.44 204 THR A N 1
ATOM 1673 C CA . THR A 1 204 ? -0.488 -23.620 -5.059 1.00 64.44 204 THR A CA 1
ATOM 1674 C C . THR A 1 204 ? 0.969 -23.962 -5.305 1.00 64.44 204 THR A C 1
ATOM 1676 O O . THR A 1 204 ? 1.425 -23.823 -6.436 1.00 64.44 204 THR A O 1
ATOM 1679 N N . ASN A 1 205 ? 1.713 -24.397 -4.278 1.00 63.84 205 ASN A N 1
ATOM 1680 C CA . ASN A 1 205 ? 3.162 -24.571 -4.379 1.00 63.84 205 ASN A CA 1
ATOM 1681 C C . ASN A 1 205 ? 3.830 -23.312 -4.964 1.00 63.84 205 ASN A C 1
ATOM 1683 O O . ASN A 1 205 ? 4.780 -23.412 -5.732 1.00 63.84 205 ASN A O 1
ATOM 1687 N N . LEU A 1 206 ? 3.333 -22.118 -4.604 1.00 62.88 206 LEU A N 1
ATOM 1688 C CA . LEU A 1 206 ? 3.790 -20.839 -5.164 1.00 62.88 206 LEU A CA 1
ATOM 1689 C C . LEU A 1 206 ? 5.312 -20.654 -5.053 1.00 62.88 206 LEU A C 1
ATOM 1691 O O . LEU A 1 206 ? 5.926 -19.995 -5.886 1.00 62.88 206 LEU A O 1
ATOM 1695 N N . PHE A 1 207 ? 5.911 -21.244 -4.017 1.00 63.31 207 PHE A N 1
ATOM 1696 C CA . PHE A 1 207 ? 7.347 -21.198 -3.744 1.00 63.31 207 PHE A CA 1
ATOM 1697 C C . PHE A 1 207 ? 8.104 -22.453 -4.199 1.00 63.31 207 PHE A C 1
ATOM 1699 O O . PHE A 1 207 ? 9.298 -22.577 -3.926 1.00 63.31 207 PHE A O 1
ATOM 1706 N N . ALA A 1 208 ? 7.441 -23.405 -4.861 1.00 70.69 208 ALA A N 1
ATOM 1707 C CA . ALA A 1 208 ? 8.124 -24.548 -5.441 1.00 70.69 208 ALA A CA 1
ATOM 1708 C C . ALA A 1 208 ? 8.963 -24.104 -6.640 1.00 70.69 208 ALA A C 1
ATOM 1710 O O . ALA A 1 208 ? 8.549 -23.289 -7.467 1.00 70.69 208 ALA A O 1
ATOM 1711 N N . SER A 1 209 ? 10.160 -24.676 -6.742 1.00 67.44 209 SER A N 1
ATOM 1712 C CA . SER A 1 209 ? 11.013 -24.467 -7.904 1.00 67.44 209 SER A CA 1
ATOM 1713 C C . SER A 1 209 ? 10.326 -25.050 -9.139 1.00 67.44 209 SER A C 1
ATOM 1715 O O . SER A 1 209 ? 10.139 -26.261 -9.236 1.00 67.44 209 SER A O 1
ATOM 1717 N N . THR A 1 210 ? 9.938 -24.172 -10.062 1.00 68.62 210 THR A N 1
ATOM 1718 C CA . THR A 1 210 ? 9.316 -24.525 -11.342 1.00 68.62 210 THR A CA 1
ATOM 1719 C C . THR A 1 210 ? 10.280 -24.160 -12.463 1.00 68.62 210 THR A C 1
ATOM 1721 O O . THR A 1 210 ? 10.948 -23.123 -12.396 1.00 68.62 210 THR A O 1
ATOM 1724 N N . SER A 1 211 ? 10.408 -25.014 -13.481 1.00 73.44 211 SER A N 1
ATOM 1725 C CA . SER A 1 211 ? 11.316 -24.728 -14.591 1.00 73.44 211 SER A CA 1
ATOM 1726 C C . SER A 1 211 ? 10.795 -23.557 -15.434 1.00 73.44 211 SER A C 1
ATOM 1728 O O . SER A 1 211 ? 9.589 -23.370 -15.587 1.00 73.44 211 SER A O 1
ATOM 1730 N N . SER A 1 212 ? 11.698 -22.771 -16.030 1.00 65.31 212 SER A N 1
ATOM 1731 C CA . SER A 1 212 ? 11.304 -21.660 -16.914 1.00 65.31 212 SER A CA 1
ATOM 1732 C C . SER A 1 212 ? 10.445 -22.124 -18.102 1.00 65.31 212 SER A C 1
ATOM 1734 O O . SER A 1 212 ? 9.554 -21.398 -18.534 1.00 65.31 212 SER A O 1
ATOM 1736 N N . SER A 1 213 ? 10.665 -23.341 -18.615 1.00 74.25 213 SER A N 1
ATOM 1737 C CA . SER A 1 213 ? 9.850 -23.919 -19.692 1.00 74.25 213 SER A CA 1
ATOM 1738 C C . SER A 1 213 ? 8.419 -24.240 -19.267 1.00 74.25 213 SER A C 1
ATOM 1740 O O . SER A 1 213 ? 7.517 -24.099 -20.089 1.00 74.25 213 SER A O 1
ATOM 1742 N N . ASP A 1 214 ? 8.200 -24.630 -18.009 1.00 70.62 214 ASP A N 1
ATOM 1743 C CA . ASP A 1 214 ? 6.848 -24.890 -17.500 1.00 70.62 214 ASP A CA 1
ATOM 1744 C C . ASP A 1 214 ? 6.091 -23.567 -17.323 1.00 70.62 214 ASP A C 1
ATOM 1746 O O . ASP A 1 214 ? 4.976 -23.422 -17.817 1.00 70.62 214 ASP A O 1
ATOM 1750 N N . LEU A 1 215 ? 6.760 -22.556 -16.751 1.00 70.12 215 LEU A N 1
ATOM 1751 C CA . LEU A 1 215 ? 6.204 -21.210 -16.561 1.00 70.12 215 LEU A CA 1
ATOM 1752 C C . LEU A 1 215 ? 5.771 -20.549 -17.885 1.00 70.12 215 LEU A C 1
ATOM 1754 O O . LEU A 1 215 ? 4.813 -19.787 -17.935 1.00 70.12 215 LEU A O 1
ATOM 1758 N N . GLN A 1 216 ? 6.443 -20.837 -19.001 1.00 65.75 216 GLN A N 1
ATOM 1759 C CA . GLN A 1 216 ? 6.113 -20.217 -20.293 1.00 65.75 216 GLN A CA 1
ATOM 1760 C C . GLN A 1 216 ? 4.721 -20.562 -20.835 1.00 65.75 216 GLN A C 1
ATOM 1762 O O . GLN A 1 216 ? 4.220 -19.813 -21.681 1.00 65.75 216 GLN A O 1
ATOM 1767 N N . ASN A 1 217 ? 4.131 -21.672 -20.388 1.00 70.12 217 ASN A N 1
ATOM 1768 C CA . ASN A 1 217 ? 2.824 -22.147 -20.844 1.00 70.12 217 ASN A CA 1
ATOM 1769 C C . ASN A 1 217 ? 1.697 -21.840 -19.847 1.00 70.12 217 ASN A C 1
ATOM 1771 O O . ASN A 1 217 ? 0.540 -22.163 -20.119 1.00 70.12 217 ASN A O 1
ATOM 1775 N N . ASP A 1 218 ? 2.018 -21.209 -18.716 1.00 67.69 218 ASP A N 1
ATOM 1776 C CA . ASP A 1 218 ? 1.033 -20.810 -17.721 1.00 67.69 218 ASP A CA 1
ATOM 1777 C C . ASP A 1 218 ? 0.310 -19.519 -18.119 1.00 67.69 218 ASP A C 1
ATOM 1779 O O . ASP A 1 218 ? 0.824 -18.649 -18.828 1.00 67.69 218 ASP A O 1
ATOM 1783 N N . THR A 1 219 ? -0.919 -19.378 -17.622 1.00 63.72 219 THR A N 1
ATOM 1784 C CA . THR A 1 219 ? -1.680 -18.130 -17.728 1.00 63.72 219 THR A CA 1
ATOM 1785 C C . THR A 1 219 ? -1.462 -17.292 -16.479 1.00 63.72 219 THR A C 1
ATOM 1787 O O . THR A 1 219 ? -1.730 -17.742 -15.364 1.00 63.72 219 THR A O 1
ATOM 1790 N N . TYR A 1 220 ? -1.038 -16.044 -16.667 1.00 65.75 220 TYR A N 1
ATOM 1791 C CA . TYR A 1 220 ? -0.774 -15.121 -15.569 1.00 65.75 220 TYR A CA 1
ATOM 1792 C C . TYR A 1 220 ? -1.822 -14.018 -15.502 1.00 65.75 220 TYR A C 1
ATOM 1794 O O . TYR A 1 220 ? -2.187 -13.392 -16.502 1.00 65.75 220 TYR A O 1
ATOM 1802 N N . PHE A 1 221 ? -2.256 -13.742 -14.278 1.00 62.50 221 PHE A N 1
ATOM 1803 C CA . PHE A 1 221 ? -3.188 -12.670 -13.973 1.00 62.50 221 PHE A CA 1
ATOM 1804 C C . PHE A 1 221 ? -2.490 -11.648 -13.089 1.00 62.50 221 PHE A C 1
ATOM 1806 O O . PHE A 1 221 ? -2.004 -11.987 -12.011 1.00 62.50 221 PHE A O 1
ATOM 1813 N N . ALA A 1 222 ? -2.453 -10.394 -13.535 1.00 64.31 222 ALA A N 1
ATOM 1814 C CA . ALA A 1 222 ? -1.957 -9.302 -12.711 1.00 64.31 222 ALA A CA 1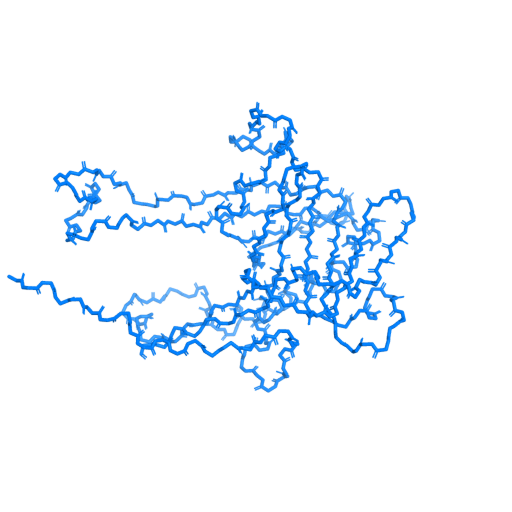
ATOM 1815 C C . ALA A 1 222 ? -3.139 -8.573 -12.075 1.00 64.31 222 ALA A C 1
ATOM 1817 O O . ALA A 1 222 ? -4.055 -8.110 -12.763 1.00 64.31 222 ALA A O 1
ATOM 1818 N N . LEU A 1 223 ? -3.098 -8.472 -10.753 1.00 69.19 223 LEU A N 1
ATOM 1819 C CA . LEU A 1 223 ? -4.109 -7.798 -9.951 1.00 69.19 223 LEU A CA 1
ATOM 1820 C C . LEU A 1 223 ? -3.588 -6.451 -9.521 1.00 69.19 223 LEU A C 1
ATOM 1822 O O . LEU A 1 223 ? -2.447 -6.354 -9.080 1.00 69.19 223 LEU A O 1
ATOM 1826 N N . GLY A 1 224 ? -4.420 -5.423 -9.593 1.00 75.81 224 GLY A N 1
ATOM 1827 C CA . GLY A 1 224 ? -4.020 -4.136 -9.069 1.00 75.81 224 GLY A CA 1
ATOM 1828 C C . GLY A 1 224 ? -5.011 -3.015 -9.284 1.00 75.81 224 GLY A C 1
ATOM 1829 O O . GLY A 1 224 ? -6.113 -3.194 -9.803 1.00 75.81 224 GLY A O 1
ATOM 1830 N N . TYR A 1 225 ? -4.549 -1.844 -8.877 1.00 71.50 225 TYR A N 1
ATOM 1831 C CA . TYR A 1 225 ? -5.196 -0.544 -8.961 1.00 71.50 225 TYR A CA 1
ATOM 1832 C C . TYR A 1 225 ? -4.382 0.353 -9.900 1.00 71.50 225 TYR A C 1
ATOM 1834 O O . TYR A 1 225 ? -3.670 1.254 -9.443 1.00 71.50 225 TYR A O 1
ATOM 1842 N N . PRO A 1 226 ? -4.385 0.092 -11.218 1.00 65.00 226 PRO A N 1
ATOM 1843 C CA . PRO A 1 226 ? -3.752 1.006 -12.151 1.00 65.00 226 PRO A CA 1
ATOM 1844 C C . PRO A 1 226 ? -4.507 2.342 -12.196 1.00 65.00 226 PRO A C 1
ATOM 1846 O O . PRO A 1 226 ? -5.693 2.457 -11.888 1.00 65.00 226 PRO A O 1
ATOM 1849 N N . LEU A 1 227 ? -3.802 3.391 -12.612 1.00 60.06 227 LEU A N 1
ATOM 1850 C CA . LEU A 1 227 ? -4.404 4.705 -12.788 1.00 60.06 227 LEU A CA 1
ATOM 1851 C C . LEU A 1 227 ? -5.380 4.697 -13.974 1.00 60.06 227 LEU A C 1
ATOM 1853 O O . LEU A 1 227 ? -4.952 4.727 -15.123 1.00 60.06 227 LEU A O 1
ATOM 1857 N N . LEU A 1 228 ? -6.679 4.748 -13.682 1.00 56.47 228 LEU A N 1
ATOM 1858 C CA . LEU A 1 228 ? -7.742 5.064 -14.640 1.00 56.47 228 LEU A CA 1
ATOM 1859 C C . LEU A 1 228 ? -8.620 6.198 -14.088 1.00 56.47 228 LEU A C 1
ATOM 1861 O O . LEU A 1 228 ? -8.815 6.296 -12.878 1.00 56.47 228 LEU A O 1
ATOM 1865 N N . GLU A 1 229 ? -9.154 7.049 -14.965 1.00 55.69 229 GLU A N 1
ATOM 1866 C CA . GLU A 1 229 ? -10.126 8.088 -14.596 1.00 55.69 229 GLU A CA 1
ATOM 1867 C C . GLU A 1 229 ? -11.545 7.494 -14.549 1.00 55.69 229 GLU A C 1
ATOM 1869 O O . GLU A 1 229 ? -11.965 6.814 -15.488 1.00 55.69 229 GLU A O 1
ATOM 1874 N N . SER A 1 230 ? -12.298 7.729 -13.469 1.00 56.38 230 SER A N 1
ATOM 1875 C CA . SER A 1 230 ? -13.685 7.262 -13.337 1.00 56.38 230 SER A CA 1
ATOM 1876 C C . SER A 1 230 ? -14.500 8.092 -12.345 1.00 56.38 230 SER A C 1
ATOM 1878 O O . SER A 1 230 ? -13.953 8.875 -11.576 1.00 56.38 230 SER A O 1
ATOM 1880 N N . ASN A 1 231 ? -15.822 7.901 -12.366 1.00 62.47 231 ASN A N 1
ATOM 1881 C CA . ASN A 1 231 ? -16.736 8.411 -11.347 1.00 62.47 231 ASN A CA 1
ATOM 1882 C C . ASN A 1 231 ? -17.182 7.228 -10.480 1.00 62.47 231 ASN A C 1
ATOM 1884 O O . ASN A 1 231 ? -18.032 6.452 -10.921 1.00 62.47 231 ASN A O 1
ATOM 1888 N N . ILE A 1 232 ? -16.617 7.074 -9.283 1.00 67.62 232 ILE A N 1
ATOM 1889 C CA . ILE A 1 232 ? -17.067 6.061 -8.318 1.00 67.62 232 ILE A CA 1
ATOM 1890 C C . ILE A 1 232 ? -17.280 6.670 -6.944 1.00 67.62 232 ILE A C 1
ATOM 1892 O O . ILE A 1 232 ? -16.666 7.679 -6.602 1.00 67.62 232 ILE A O 1
ATOM 1896 N N . ASP A 1 233 ? -18.121 6.011 -6.150 1.00 69.06 233 ASP A N 1
ATOM 1897 C CA . ASP A 1 233 ? -18.239 6.322 -4.735 1.00 69.06 233 ASP A CA 1
ATOM 1898 C C . ASP A 1 233 ? -16.910 6.007 -4.044 1.00 69.06 233 ASP A C 1
ATOM 1900 O O . ASP A 1 233 ? -16.415 4.872 -4.077 1.00 69.06 233 ASP A O 1
ATOM 1904 N N . ALA A 1 234 ? -16.334 7.030 -3.425 1.00 75.88 234 ALA A N 1
ATOM 1905 C CA . ALA A 1 234 ? -15.094 6.930 -2.687 1.00 75.88 234 ALA A CA 1
ATOM 1906 C C . ALA A 1 234 ? -15.200 7.658 -1.350 1.00 75.88 234 ALA A C 1
ATOM 1908 O O . ALA A 1 234 ? -15.869 8.684 -1.195 1.00 75.88 234 ALA A O 1
ATOM 1909 N N . ILE A 1 235 ? -14.541 7.071 -0.360 1.00 78.25 235 ILE A N 1
ATOM 1910 C CA . ILE A 1 235 ? -14.536 7.533 1.015 1.00 78.25 235 ILE A CA 1
ATOM 1911 C C . ILE A 1 235 ? -13.083 7.640 1.440 1.00 78.25 235 ILE A C 1
ATOM 1913 O O . ILE A 1 235 ? -12.365 6.642 1.512 1.00 78.25 235 ILE A O 1
ATOM 1917 N N . HIS A 1 236 ? -12.680 8.865 1.755 1.00 82.31 236 HIS A N 1
ATOM 1918 C CA . HIS A 1 236 ? -11.348 9.153 2.255 1.00 82.31 236 HIS A CA 1
ATOM 1919 C C . HIS A 1 236 ? -11.401 9.337 3.768 1.00 82.31 236 HIS A C 1
ATOM 1921 O O . HIS A 1 236 ? -12.129 10.195 4.275 1.00 82.31 236 HIS A O 1
ATOM 1927 N N . PHE A 1 237 ? -10.607 8.544 4.481 1.00 82.00 237 PHE A N 1
ATOM 1928 C CA . PHE A 1 237 ? -10.352 8.728 5.903 1.00 82.00 237 PHE A CA 1
ATOM 1929 C C . PHE A 1 237 ? -9.027 9.459 6.072 1.00 82.00 237 PHE A C 1
ATOM 1931 O O . PHE A 1 237 ? -7.975 8.972 5.655 1.00 82.00 237 PHE A O 1
ATOM 1938 N N . ASN A 1 238 ? -9.087 10.643 6.672 1.00 81.00 238 ASN A N 1
ATOM 1939 C CA . ASN A 1 238 ? -7.914 11.471 6.924 1.00 81.00 238 ASN A CA 1
ATOM 1940 C C . ASN A 1 238 ? -7.444 11.299 8.368 1.00 81.00 238 ASN A C 1
ATOM 1942 O O . ASN A 1 238 ? -8.265 11.2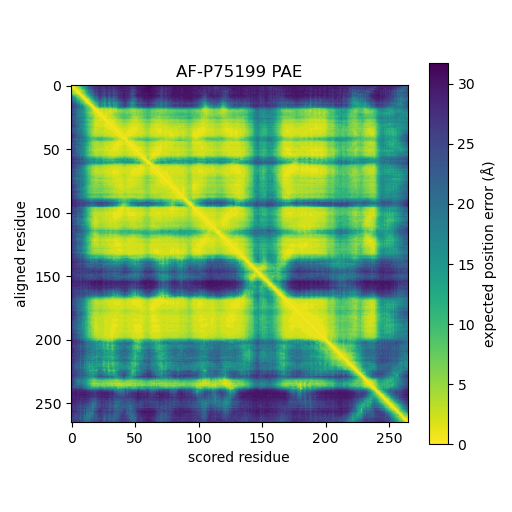01 9.283 1.00 81.00 238 ASN A O 1
ATOM 1946 N N . GLN A 1 239 ? -6.128 11.343 8.576 1.00 71.62 239 GLN A N 1
ATOM 1947 C CA . GLN A 1 239 ? -5.556 11.514 9.912 1.00 71.62 239 GLN A CA 1
ATOM 1948 C C . GLN A 1 239 ? -5.257 12.999 10.113 1.00 71.62 239 GLN A C 1
ATOM 1950 O O . GLN A 1 239 ? -4.223 13.505 9.682 1.00 71.62 239 GLN A O 1
ATOM 1955 N N . THR A 1 240 ? -6.193 13.719 10.730 1.00 55.50 240 THR A N 1
ATOM 1956 C CA . THR A 1 240 ? -6.029 15.129 11.112 1.00 55.50 240 THR A CA 1
ATOM 1957 C C . THR A 1 240 ? -6.405 15.285 12.578 1.00 55.50 240 THR A C 1
ATOM 1959 O O . THR A 1 240 ? -7.577 15.452 12.912 1.00 55.50 240 THR A O 1
ATOM 1962 N N . GLY A 1 241 ? -5.420 15.199 13.473 1.00 47.41 241 GLY A N 1
ATOM 1963 C CA . GLY A 1 241 ? -5.684 15.240 14.912 1.00 47.41 241 GLY A CA 1
ATOM 1964 C C . GLY A 1 241 ? -6.577 14.087 15.396 1.00 47.41 241 GLY A C 1
ATOM 1965 O O . GLY A 1 241 ? -6.704 13.057 14.741 1.00 47.41 241 GLY A O 1
ATOM 1966 N N . ALA A 1 242 ? -7.188 14.251 16.572 1.00 38.25 242 ALA A N 1
ATOM 1967 C CA . ALA A 1 242 ? -7.958 13.197 17.242 1.00 38.25 242 ALA A CA 1
ATOM 1968 C C . ALA A 1 242 ? -9.361 12.940 16.645 1.00 38.25 242 ALA A C 1
ATOM 1970 O O . ALA A 1 242 ? -10.104 12.111 17.171 1.00 38.25 242 ALA A O 1
ATOM 1971 N N . THR A 1 243 ? -9.763 13.643 15.582 1.00 41.44 243 THR A N 1
ATOM 1972 C CA . THR A 1 243 ? -11.127 13.570 15.039 1.00 41.44 243 THR A CA 1
ATOM 1973 C C . THR A 1 243 ? -11.118 12.979 13.635 1.00 41.44 243 THR A C 1
ATOM 1975 O O . THR A 1 243 ? -10.555 13.551 12.705 1.00 41.44 243 THR A O 1
ATOM 1978 N N . LEU A 1 244 ? -11.778 11.830 13.479 1.00 39.81 244 LEU A N 1
ATOM 1979 C CA . LEU A 1 244 ? -12.015 11.214 12.177 1.00 39.81 244 LEU A CA 1
ATOM 1980 C C . LEU A 1 244 ? -12.954 12.105 11.366 1.00 39.81 244 LEU A C 1
ATOM 1982 O O . LEU A 1 244 ? -14.115 12.278 11.733 1.00 39.81 244 LEU A O 1
ATOM 1986 N N . THR A 1 245 ? -12.467 12.639 10.252 1.00 48.41 245 THR A N 1
ATOM 1987 C CA . THR A 1 245 ? -13.329 13.233 9.232 1.00 48.41 245 THR A CA 1
ATOM 1988 C C . THR A 1 245 ? -13.415 12.251 8.072 1.00 48.41 245 THR A C 1
ATOM 1990 O O . THR A 1 245 ? -12.452 12.041 7.338 1.00 48.41 245 THR A O 1
ATOM 1993 N N . SER A 1 246 ? -14.564 11.589 7.935 1.00 45.12 246 SER A N 1
ATOM 1994 C CA . SER A 1 246 ? -14.933 10.954 6.674 1.00 45.12 246 SER A CA 1
ATOM 1995 C C . SER A 1 246 ? -15.557 12.030 5.800 1.00 45.12 246 SER A C 1
ATOM 1997 O O . SER A 1 246 ? -16.570 12.615 6.189 1.00 45.12 246 SER A O 1
ATOM 1999 N N . VAL A 1 247 ? -14.987 12.284 4.630 1.00 46.53 247 VAL A N 1
ATOM 2000 C CA . VAL A 1 247 ? -15.685 13.055 3.601 1.00 46.53 247 VAL A CA 1
ATOM 2001 C C . VAL A 1 247 ? -16.264 12.028 2.629 1.00 46.53 247 VAL A C 1
ATOM 2003 O O . VAL A 1 247 ? -15.489 11.351 1.951 1.00 46.53 247 VAL A O 1
ATOM 2006 N N . PRO A 1 248 ? -17.596 11.839 2.571 1.00 44.09 248 PRO A N 1
ATOM 2007 C CA . PRO A 1 248 ? -18.208 11.185 1.429 1.00 44.09 248 PRO A CA 1
ATOM 2008 C C . PRO A 1 248 ? -17.972 12.113 0.246 1.00 44.09 248 PRO A C 1
ATOM 2010 O O . PRO A 1 248 ? -18.533 13.208 0.187 1.00 44.09 248 PRO A O 1
ATOM 2013 N N . VAL A 1 249 ? -17.101 11.712 -0.667 1.00 41.16 249 VAL A N 1
ATOM 2014 C CA . VAL A 1 249 ? -16.799 12.529 -1.829 1.00 41.16 249 VAL A CA 1
ATOM 2015 C C . VAL A 1 249 ? -17.572 11.940 -3.005 1.00 41.16 249 VAL A C 1
ATOM 2017 O O . VAL A 1 249 ? -17.255 10.866 -3.504 1.00 41.16 249 VAL A O 1
ATOM 2020 N N . LYS A 1 250 ? -18.611 12.662 -3.441 1.00 37.72 250 LYS A N 1
ATOM 2021 C CA . LYS A 1 250 ? -19.240 12.482 -4.763 1.00 37.72 250 LYS A CA 1
ATOM 2022 C C . LYS A 1 250 ? -18.549 13.319 -5.841 1.00 37.72 250 LYS A C 1
ATOM 2024 O O . LYS A 1 250 ? -19.115 13.541 -6.911 1.00 37.72 250 LYS A O 1
ATOM 2029 N N . ASP A 1 251 ? -17.356 13.833 -5.563 1.00 31.00 251 ASP A N 1
ATOM 2030 C CA . ASP A 1 251 ? -16.580 14.479 -6.607 1.00 31.00 251 ASP A CA 1
ATOM 2031 C C . ASP A 1 251 ? -16.178 13.441 -7.646 1.00 31.00 251 ASP A C 1
ATOM 2033 O O . ASP A 1 251 ? -16.079 12.242 -7.375 1.00 31.00 251 ASP A O 1
ATOM 2037 N N . ARG A 1 252 ? -15.902 13.935 -8.853 1.00 29.97 252 ARG A N 1
ATOM 2038 C CA . ARG A 1 252 ? -15.094 13.221 -9.838 1.00 29.97 252 ARG A CA 1
ATOM 2039 C C . ARG A 1 252 ? -13.689 13.066 -9.271 1.00 29.97 252 ARG A C 1
ATOM 2041 O O . ARG A 1 252 ? -12.749 13.739 -9.688 1.00 29.97 252 ARG A O 1
ATOM 2048 N N . ILE A 1 253 ? -13.545 12.248 -8.247 1.00 34.59 253 ILE A N 1
ATOM 2049 C CA . ILE A 1 253 ? -12.237 11.872 -7.774 1.00 34.59 253 ILE A CA 1
ATOM 2050 C C . ILE A 1 253 ? -11.649 11.067 -8.919 1.00 34.59 253 ILE A C 1
ATOM 2052 O O . ILE A 1 253 ? -12.314 10.207 -9.495 1.00 34.59 253 ILE A O 1
ATOM 2056 N N . LYS A 1 254 ? -10.387 11.322 -9.251 1.00 36.88 254 LYS A N 1
ATOM 2057 C CA . LYS A 1 254 ? -9.594 10.334 -9.979 1.00 36.88 254 LYS A CA 1
ATOM 2058 C C . LYS A 1 254 ? -9.390 9.141 -9.049 1.00 36.88 254 LYS A C 1
ATOM 2060 O O . LYS A 1 254 ? -8.303 8.959 -8.508 1.00 36.88 254 LYS A O 1
ATOM 2065 N N . VAL A 1 255 ? -10.454 8.390 -8.783 1.00 37.72 255 VAL A N 1
ATOM 2066 C CA . VAL A 1 255 ? -10.360 7.160 -8.024 1.00 37.72 255 VAL A CA 1
ATOM 2067 C C . VAL A 1 255 ? -9.848 6.137 -9.000 1.00 37.72 255 VAL A C 1
ATOM 2069 O O . VAL A 1 255 ? -10.432 5.888 -10.054 1.00 37.72 255 VAL A O 1
ATOM 2072 N N . LYS A 1 256 ? -8.672 5.632 -8.690 1.00 45.44 256 LYS A N 1
ATOM 2073 C CA . LYS A 1 256 ? -7.877 4.880 -9.638 1.00 45.44 256 LYS A CA 1
ATOM 2074 C C . LYS A 1 256 ? -8.416 3.463 -9.662 1.00 45.44 256 LYS A C 1
ATOM 2076 O O . LYS A 1 256 ? -8.275 2.725 -8.690 1.00 45.44 256 LYS A O 1
ATOM 2081 N N . ASN A 1 257 ? -9.153 3.161 -10.730 1.00 43.69 257 ASN A N 1
ATOM 2082 C CA . ASN A 1 257 ? -9.895 1.914 -10.864 1.00 43.69 257 ASN A CA 1
ATOM 2083 C C . ASN A 1 257 ? -8.995 0.693 -10.668 1.00 43.69 257 ASN A C 1
ATOM 2085 O O . ASN A 1 257 ? -7.840 0.664 -11.084 1.00 43.69 257 ASN A O 1
ATOM 2089 N N . GLN A 1 258 ? -9.594 -0.386 -10.180 1.00 39.50 258 GLN A N 1
ATOM 2090 C CA . GLN A 1 258 ? -9.049 -1.721 -10.397 1.00 39.50 258 GLN A CA 1
ATOM 2091 C C . GLN A 1 258 ? -9.032 -2.034 -11.878 1.00 39.50 258 GLN A C 1
ATOM 2093 O O . GLN A 1 258 ? -10.001 -1.736 -12.572 1.00 39.50 258 GLN A O 1
ATOM 2098 N N . SER A 1 259 ? -7.957 -2.644 -12.356 1.00 35.22 259 SER A N 1
ATOM 2099 C CA . SER A 1 259 ? -7.956 -3.232 -13.686 1.00 35.22 259 SER A CA 1
ATOM 2100 C C . SER A 1 259 ? -7.086 -4.483 -13.676 1.00 35.22 259 SER A C 1
ATOM 2102 O O . SER A 1 259 ? -5.953 -4.468 -13.201 1.00 35.22 259 SER A O 1
ATOM 2104 N N . PHE A 1 260 ? -7.663 -5.574 -14.166 1.00 37.34 260 PHE A N 1
ATOM 2105 C CA . PHE A 1 260 ? -7.034 -6.884 -14.261 1.00 37.34 260 PHE A CA 1
ATOM 2106 C C . PHE A 1 260 ? -6.321 -6.998 -15.600 1.00 37.34 260 PHE A C 1
ATOM 2108 O O . PHE A 1 260 ? -6.927 -6.759 -16.645 1.00 37.34 260 PHE A O 1
ATOM 2115 N N . TRP A 1 261 ? -5.060 -7.409 -15.581 1.00 30.73 261 TRP A N 1
ATOM 2116 C CA . TRP A 1 261 ? -4.391 -7.836 -16.802 1.00 30.73 261 TRP A CA 1
ATOM 2117 C C . TRP A 1 261 ? -4.549 -9.342 -16.927 1.00 30.73 261 TRP A C 1
ATOM 2119 O O . TRP A 1 261 ? -4.122 -10.090 -16.050 1.00 30.73 261 TRP A O 1
ATOM 2129 N N . THR A 1 262 ? -5.141 -9.781 -18.028 1.00 27.66 262 THR A N 1
ATOM 2130 C CA . THR A 1 262 ? -5.011 -11.155 -18.505 1.00 27.66 262 THR A CA 1
ATOM 2131 C C . THR A 1 262 ? -3.868 -11.181 -19.512 1.00 27.66 262 THR A C 1
ATOM 2133 O O . THR A 1 262 ? -4.007 -10.635 -20.610 1.00 27.66 262 THR A O 1
ATOM 2136 N N . LEU A 1 263 ? -2.738 -11.785 -19.151 1.00 27.22 263 LEU A N 1
ATOM 2137 C CA . LEU A 1 263 ? -1.738 -12.202 -20.131 1.00 27.22 263 LEU A CA 1
ATOM 2138 C C . LEU A 1 263 ? -2.153 -13.592 -20.611 1.00 27.22 263 LEU A C 1
ATOM 2140 O O . LEU A 1 263 ? -1.770 -14.598 -20.025 1.00 27.22 263 LEU A O 1
ATOM 2144 N N . ASN A 1 264 ? -2.985 -13.628 -21.650 1.00 29.83 264 ASN A N 1
ATOM 2145 C CA . ASN A 1 264 ? -3.211 -14.858 -22.402 1.00 29.83 264 ASN A CA 1
ATOM 2146 C C . ASN A 1 264 ? -2.096 -14.982 -23.437 1.00 29.83 264 ASN A C 1
ATOM 2148 O O . ASN A 1 264 ? -1.929 -14.074 -24.254 1.00 29.83 264 ASN A O 1
ATOM 2152 N N . LYS A 1 265 ? -1.363 -16.090 -23.403 1.00 33.06 265 LYS A N 1
ATOM 2153 C CA . LYS A 1 265 ? -0.671 -16.592 -24.587 1.00 33.06 265 LYS A CA 1
ATOM 2154 C C . LYS A 1 265 ? -1.565 -17.601 -25.292 1.00 33.06 265 LYS A C 1
ATOM 2156 O O . LYS A 1 265 ? -2.290 -18.324 -24.576 1.00 33.06 265 LYS A O 1
#

pLDDT: mean 73.9, std 20.44, range [23.3, 97.88]

Foldseek 3Di:
DDPPPPPPPPQPFDWDKLDQDDPPDPCNLVLLQKKKKWFDFLPDIAIWIWGFDDWDDPCVPQLKIKTKTKIFQVRQLLAADCPADPPSNDDPDRRSHGPWMKIWDWAQCCLLVDDDPDRTFIEIETAPDDWHWPDDDWQPFDWDQDPQATDTPPDPPPDDNDRPTGRITITTDMQNCVPSRSVSCCVPRVVSSVVSVVVCVVPVVPVPDDDPVVVVQDKDKDWYQAQDFDQTFYWYWDPDPPDTDIDRDSDSPSRRMITMRTPDD

Sequence (265 aa):
MQLEKVPRAEYQTKWATNTVPKPTDFYHQLYNLSFSLTLTSQRWNTYGTGWLIDWKDTSTNENKFTAYLATNFHVADTLKNPHDYPPYNQVDNTQDLTTSFRIGKYTDPSLFGLYTNVKHAFVDVQLAALPKMAYAAVDFVDYRFDNKHWKSLNEICPEVGLKPYADFAVLEVPLYLNNKLDYQVWENFIKPAIATYKALGDSTNLFASTSSSDLQNDTYFALGYPLLESNIDAIHFNQTGATLTSVPVKDRIKVKNQSFWTLNK

Organism: Mycoplasma pneumoniae (strain ATCC 29342 / M129 / Subtype 1) (NCBI:txid272634)

Solvent-accessible surface area (backbone atoms only — not comparable to full-atom values): 15202 Å² total; per-residue (Å²): 134,83,84,74,77,72,65,80,69,88,67,75,66,68,63,62,57,85,64,71,66,50,92,85,39,92,57,33,65,62,52,46,34,41,27,31,34,37,42,29,32,83,78,49,75,48,67,33,35,29,32,67,76,50,72,46,84,44,48,94,81,67,39,29,37,35,42,29,29,36,30,42,26,79,50,54,70,59,53,27,37,77,85,32,47,84,82,54,26,67,71,96,50,81,57,54,31,48,78,47,30,30,50,26,44,67,36,52,50,53,81,77,73,45,92,67,94,59,75,61,28,37,39,34,35,36,44,94,48,67,59,30,64,73,47,70,51,66,45,96,60,60,67,44,82,53,97,88,22,40,29,42,77,90,47,92,54,77,79,50,62,64,69,80,70,47,60,30,22,30,34,38,35,61,28,44,55,84,41,70,61,28,30,45,43,42,6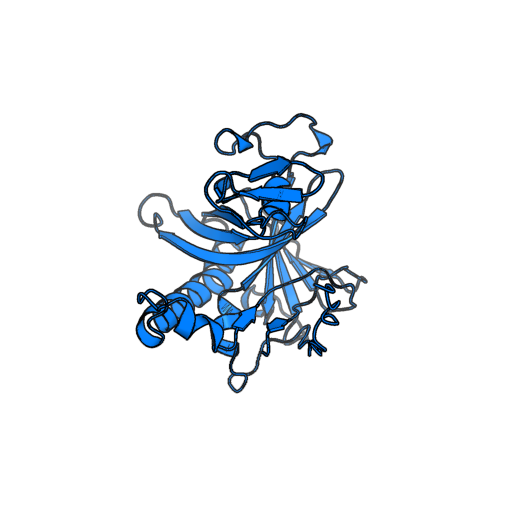2,70,45,48,47,51,16,51,55,42,51,51,56,41,52,77,67,65,51,72,84,54,93,70,57,72,77,62,59,72,76,55,78,49,73,48,78,32,22,48,90,40,85,44,80,58,60,34,37,44,39,51,77,59,78,98,53,83,49,74,48,83,41,84,53,80,45,74,51,47,33,39,40,40,44,60,51,77,127

Mean predicted aligned error: 12.98 Å